Protein AF-A0A4D6HV66-F1 (afdb_monomer_lite)

pLDDT: mean 72.09, std 19.16, range [36.69, 95.69]

Organism: NCBI:txid61858

Foldseek 3Di:
DPPPPCDVLVLCLQQVLLLVLCVLVCCLPPVPCVVVCCVPPNPVVVVVVSRVRSNVSSVVLLVVLPPVVVVVVVCVVVVVVPPPVVVVVVVVVVVVVVVLVVPPPDDVVSVVVVVVVVCVVVVPPDPPPPPDPDDPPDPPPDDPPCPVVVVVVVVVVVVVVVVVPPDPQLLVVLVSLLSSLSSNLVSLVVSLVSNVVSQVVCVVVVHDHDDPVVSVVSSVVSNVSSVVSVVSSVVSNVVSVVSVVVVVVVPPDD

Structure (mmCIF, N/CA/C/O backbone):
data_AF-A0A4D6HV66-F1
#
_entry.id   AF-A0A4D6HV66-F1
#
loop_
_atom_site.group_PDB
_atom_site.id
_atom_site.type_symbol
_atom_site.label_atom_id
_atom_site.label_alt_id
_atom_site.label_comp_id
_atom_site.label_asym_id
_atom_site.label_entity_id
_atom_site.label_seq_id
_atom_site.pdbx_PDB_ins_code
_atom_site.Cartn_x
_atom_site.Cartn_y
_atom_site.Cartn_z
_atom_site.occupancy
_atom_site.B_iso_or_equiv
_atom_site.auth_seq_id
_atom_site.auth_comp_id
_atom_site.auth_asym_id
_atom_site.auth_atom_id
_atom_site.pdbx_PDB_model_num
ATOM 1 N N . MET A 1 1 ? -10.492 -15.294 -26.652 1.00 36.81 1 MET A N 1
ATOM 2 C CA . MET A 1 1 ? -10.533 -14.837 -25.246 1.00 36.81 1 MET A CA 1
ATOM 3 C C . MET A 1 1 ? -9.459 -15.573 -24.466 1.00 36.81 1 MET A C 1
ATOM 5 O O . MET A 1 1 ? -9.659 -16.713 -24.067 1.00 36.81 1 MET A O 1
ATOM 9 N N . THR A 1 2 ? -8.285 -14.970 -24.317 1.00 36.69 2 THR A N 1
ATOM 10 C CA . THR A 1 2 ? -7.254 -15.468 -23.406 1.00 36.69 2 THR A CA 1
ATOM 11 C C . THR A 1 2 ? -7.749 -15.213 -21.988 1.00 36.69 2 THR A C 1
ATOM 13 O O . THR A 1 2 ? -7.748 -14.086 -21.507 1.00 36.69 2 THR A O 1
ATOM 16 N N . THR A 1 3 ? -8.253 -16.250 -21.320 1.00 41.09 3 THR A N 1
ATOM 17 C CA . THR A 1 3 ? -8.537 -16.186 -19.884 1.00 41.09 3 THR A CA 1
ATOM 18 C C . THR A 1 3 ? -7.238 -15.802 -19.185 1.00 41.09 3 THR A C 1
ATOM 20 O O . THR A 1 3 ? -6.302 -16.607 -19.150 1.00 41.09 3 THR A O 1
ATOM 23 N N . SER A 1 4 ? -7.159 -14.559 -18.701 1.00 47.16 4 SER A N 1
ATOM 24 C CA . SER A 1 4 ? -6.059 -14.081 -17.871 1.00 47.16 4 SER A CA 1
ATOM 25 C C . SER A 1 4 ? -5.929 -15.049 -16.701 1.00 47.16 4 SER A C 1
ATOM 27 O O . SER A 1 4 ? -6.816 -15.139 -15.851 1.00 47.16 4 SER A O 1
ATOM 29 N N . LYS A 1 5 ? -4.886 -15.886 -16.726 1.00 59.88 5 LYS A N 1
ATOM 30 C CA . LYS A 1 5 ? -4.619 -16.813 -15.631 1.00 59.88 5 LYS A CA 1
ATOM 31 C C . LYS A 1 5 ? -4.210 -15.940 -14.457 1.00 59.88 5 LYS A C 1
ATOM 33 O O . LYS A 1 5 ? -3.098 -15.425 -14.478 1.00 59.88 5 LYS A O 1
ATOM 38 N N . LEU A 1 6 ? -5.106 -15.780 -13.481 1.00 60.03 6 LEU A N 1
ATOM 39 C CA . LEU A 1 6 ? -4.786 -15.220 -12.170 1.00 60.03 6 LEU A CA 1
ATOM 40 C C . LEU A 1 6 ? -3.517 -15.909 -11.684 1.00 60.03 6 LEU A C 1
ATOM 42 O O . LEU A 1 6 ? -3.523 -17.110 -11.394 1.00 60.03 6 LEU A O 1
ATOM 46 N N . THR A 1 7 ? -2.405 -15.181 -11.695 1.00 77.31 7 THR A N 1
ATOM 47 C CA . THR A 1 7 ? -1.162 -15.751 -11.212 1.00 77.31 7 THR A CA 1
ATOM 48 C C . THR A 1 7 ? -1.223 -15.747 -9.690 1.00 77.31 7 THR A C 1
ATOM 50 O O . THR A 1 7 ? -1.780 -14.836 -9.075 1.00 77.31 7 THR A O 1
ATOM 53 N N . LEU A 1 8 ? -0.649 -16.770 -9.052 1.00 79.50 8 LEU A N 1
ATOM 54 C CA . LEU A 1 8 ? -0.512 -16.808 -7.591 1.00 79.50 8 LEU A CA 1
ATOM 55 C C . LEU A 1 8 ? 0.156 -15.523 -7.056 1.00 79.50 8 LEU A C 1
ATOM 57 O O . LEU A 1 8 ? -0.094 -15.104 -5.932 1.00 79.50 8 LEU A O 1
ATOM 61 N N . TYR A 1 9 ? 0.973 -14.878 -7.887 1.00 79.12 9 TYR A N 1
ATOM 62 C CA . TYR A 1 9 ? 1.635 -13.617 -7.593 1.00 79.12 9 TYR A CA 1
ATOM 63 C C . TYR A 1 9 ? 0.669 -12.437 -7.512 1.00 79.12 9 TYR A C 1
ATOM 65 O O . TYR A 1 9 ? 0.722 -11.709 -6.524 1.00 79.12 9 TYR A O 1
ATOM 73 N N . ASP A 1 10 ? -0.245 -12.287 -8.476 1.00 77.62 10 ASP A N 1
ATOM 74 C CA . ASP A 1 10 ? -1.279 -11.241 -8.424 1.00 77.62 10 ASP A CA 1
ATOM 75 C C . ASP A 1 10 ? -2.130 -11.391 -7.161 1.00 77.62 10 ASP A C 1
ATOM 77 O O . ASP A 1 10 ? -2.454 -10.412 -6.492 1.00 77.62 10 ASP A O 1
ATOM 81 N N . LEU A 1 11 ? -2.429 -12.641 -6.784 1.00 83.38 11 LEU A N 1
ATOM 82 C CA . LEU A 1 11 ? -3.134 -12.928 -5.540 1.00 83.38 11 LEU A CA 1
ATOM 83 C C . LEU A 1 11 ? -2.340 -12.430 -4.328 1.00 83.38 11 LEU A C 1
ATOM 85 O O . LEU A 1 11 ? -2.910 -11.758 -3.482 1.00 83.38 11 LEU A O 1
ATOM 89 N N . ILE A 1 12 ? -1.043 -12.728 -4.232 1.00 84.56 12 ILE A N 1
ATOM 90 C CA . ILE A 1 12 ? -0.208 -12.340 -3.084 1.00 84.56 12 ILE A CA 1
ATOM 91 C C . ILE A 1 12 ? -0.066 -10.813 -2.972 1.00 84.56 12 ILE A C 1
ATOM 93 O O . ILE A 1 12 ? -0.175 -10.270 -1.870 1.00 84.56 12 ILE A O 1
ATOM 97 N N . VAL A 1 13 ? 0.164 -10.126 -4.095 1.00 86.81 13 VAL A N 1
ATOM 98 C CA . VAL A 1 13 ? 0.389 -8.668 -4.147 1.00 86.81 13 VAL A CA 1
ATOM 99 C C . VAL A 1 13 ? -0.858 -7.877 -3.773 1.00 86.81 13 VAL A C 1
ATOM 101 O O . VAL A 1 13 ? -0.732 -6.784 -3.224 1.00 86.81 13 VAL A O 1
ATOM 104 N N . ASP A 1 14 ? -2.044 -8.424 -4.020 1.00 87.38 14 ASP A N 1
ATOM 105 C CA . ASP A 1 14 ? -3.299 -7.774 -3.651 1.00 87.38 14 ASP A CA 1
ATOM 106 C C . ASP A 1 14 ? -3.777 -8.233 -2.264 1.00 87.38 14 ASP A C 1
ATOM 108 O O . ASP A 1 14 ? -4.138 -7.413 -1.419 1.00 87.38 14 ASP A O 1
ATOM 112 N N . LEU A 1 15 ? -3.732 -9.540 -1.988 1.00 90.62 15 LEU A N 1
ATOM 113 C CA . LEU A 1 15 ? -4.259 -10.128 -0.757 1.00 90.62 15 LEU A CA 1
ATOM 114 C C . LEU A 1 15 ? -3.472 -9.687 0.474 1.00 90.62 15 LEU A C 1
ATOM 116 O O . LEU A 1 15 ? -4.094 -9.297 1.457 1.00 90.62 15 LEU A O 1
ATOM 120 N N . ILE A 1 16 ? -2.133 -9.742 0.455 1.00 91.31 16 ILE A N 1
ATOM 121 C CA . ILE A 1 16 ? -1.342 -9.419 1.654 1.00 91.31 16 ILE A CA 1
ATOM 122 C C . ILE A 1 16 ? -1.548 -7.955 2.065 1.00 91.31 16 ILE A C 1
ATOM 124 O O . ILE A 1 16 ? -1.913 -7.730 3.222 1.00 91.31 16 ILE A O 1
ATOM 128 N N . PRO A 1 17 ? -1.383 -6.955 1.173 1.00 90.88 17 PRO A N 1
ATOM 129 C CA . PRO A 1 17 ? -1.634 -5.568 1.545 1.00 90.88 17 PRO A CA 1
ATOM 130 C C . PRO A 1 17 ? -3.091 -5.338 1.947 1.00 90.88 17 PRO A C 1
ATOM 132 O O . PRO A 1 17 ? -3.351 -4.665 2.937 1.00 90.88 17 PRO A O 1
ATOM 135 N N . GLY A 1 18 ? -4.053 -5.941 1.251 1.00 89.81 18 GLY A N 1
ATOM 136 C CA . GLY A 1 18 ? -5.462 -5.785 1.593 1.00 89.81 18 GLY A CA 1
ATOM 137 C C . GLY A 1 18 ? -5.846 -6.374 2.958 1.00 89.81 18 GLY A C 1
ATOM 138 O O . GLY A 1 18 ? -6.551 -5.729 3.733 1.00 89.81 18 GLY A O 1
ATOM 139 N N . VAL A 1 19 ? -5.323 -7.552 3.309 1.00 91.94 19 VAL A N 1
ATOM 140 C CA . VAL A 1 19 ? -5.466 -8.145 4.652 1.00 91.94 19 VAL A CA 1
ATOM 141 C C . VAL A 1 19 ? -4.799 -7.260 5.704 1.00 91.94 19 VAL A C 1
ATOM 143 O O . VAL A 1 19 ? -5.399 -6.994 6.745 1.00 91.94 19 VAL A O 1
ATOM 146 N N . ALA A 1 20 ? -3.591 -6.756 5.430 1.00 91.38 20 ALA A N 1
ATOM 147 C CA . ALA A 1 20 ? -2.900 -5.833 6.326 1.00 91.38 20 ALA A CA 1
ATOM 148 C C . ALA A 1 20 ? -3.706 -4.541 6.545 1.00 91.38 20 ALA A C 1
ATOM 150 O O . ALA A 1 20 ? -3.818 -4.080 7.680 1.00 91.38 20 ALA A O 1
ATOM 151 N N . ALA A 1 21 ? -4.318 -3.995 5.490 1.00 91.19 21 ALA A N 1
ATOM 152 C CA . ALA A 1 21 ? -5.177 -2.819 5.561 1.00 91.19 21 ALA A CA 1
ATOM 153 C C . ALA A 1 21 ? -6.409 -3.068 6.431 1.00 91.19 21 ALA A C 1
ATOM 155 O O . ALA A 1 21 ? -6.705 -2.266 7.311 1.00 91.19 21 ALA A O 1
ATOM 156 N N . LEU A 1 22 ? -7.099 -4.195 6.240 1.00 92.31 22 LEU A N 1
ATOM 157 C CA . LEU A 1 22 ? -8.260 -4.531 7.058 1.00 92.31 22 LEU A CA 1
ATOM 158 C C . LEU A 1 22 ? -7.904 -4.743 8.522 1.00 92.31 22 LEU A C 1
ATOM 160 O O . LEU A 1 22 ? -8.618 -4.234 9.382 1.00 92.31 22 LEU A O 1
ATOM 164 N N . LEU A 1 23 ? -6.816 -5.456 8.820 1.00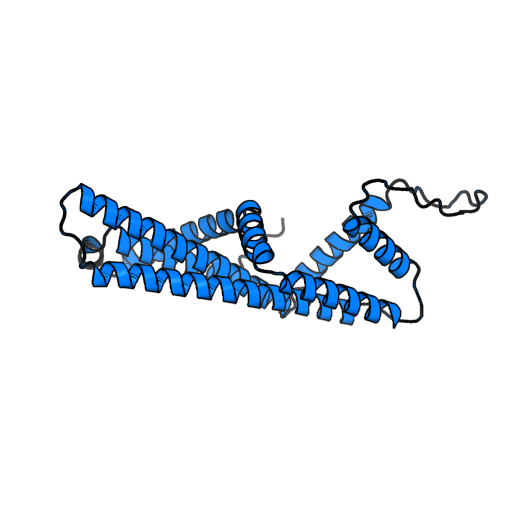 92.19 23 LEU A N 1
ATOM 165 C CA . LEU A 1 23 ? -6.357 -5.627 10.198 1.00 92.19 23 LEU A CA 1
ATOM 166 C C . LEU A 1 23 ? -6.045 -4.275 10.836 1.00 92.19 23 LEU A C 1
ATOM 168 O O . LEU A 1 23 ? -6.527 -3.988 11.929 1.00 92.19 23 LEU A O 1
ATOM 172 N N . LEU A 1 24 ? -5.297 -3.428 10.125 1.00 91.31 24 LEU A N 1
ATOM 173 C CA . LEU A 1 24 ? -4.934 -2.098 10.593 1.00 91.31 24 LEU A CA 1
ATOM 174 C C . LEU A 1 24 ? -6.177 -1.234 10.834 1.00 91.31 24 LEU A C 1
ATOM 176 O O . LEU A 1 24 ? -6.331 -0.668 11.909 1.00 91.31 24 LEU A O 1
ATOM 180 N N . PHE A 1 25 ? -7.096 -1.154 9.873 1.00 92.44 25 PHE A N 1
ATOM 181 C CA . PHE A 1 25 ? -8.285 -0.310 9.988 1.00 92.44 25 PHE A CA 1
ATOM 182 C C . PHE A 1 25 ? -9.275 -0.837 11.020 1.00 92.44 25 PHE A C 1
ATOM 184 O O . PHE A 1 25 ? -9.845 -0.041 11.761 1.00 92.44 25 PHE A O 1
ATOM 191 N N . THR A 1 26 ? -9.441 -2.156 11.129 1.00 91.00 26 THR A N 1
ATOM 192 C CA . THR A 1 26 ? -10.277 -2.757 12.177 1.00 91.00 26 THR A CA 1
ATOM 193 C C . THR A 1 26 ? -9.695 -2.455 13.553 1.00 91.00 26 THR A C 1
ATOM 195 O O . THR A 1 26 ? -10.430 -2.040 14.441 1.00 91.00 26 THR A O 1
ATOM 198 N N . TRP A 1 27 ? -8.375 -2.576 13.720 1.00 91.94 27 TRP A N 1
ATOM 199 C CA . TRP A 1 27 ? -7.702 -2.232 14.971 1.00 91.94 27 TRP A CA 1
ATOM 200 C C . TRP A 1 27 ? -7.842 -0.741 15.324 1.00 91.94 27 TRP A C 1
ATOM 202 O O . TRP A 1 27 ? -8.106 -0.407 16.475 1.00 91.94 27 TRP A O 1
ATOM 212 N N . ILE A 1 28 ? -7.739 0.160 14.340 1.00 90.06 28 ILE A N 1
ATOM 213 C CA . ILE A 1 28 ? -7.884 1.612 14.548 1.00 90.06 28 ILE A CA 1
ATOM 214 C C . ILE A 1 28 ? -9.332 2.003 14.886 1.00 90.06 28 ILE A C 1
ATOM 216 O O . ILE A 1 28 ? -9.567 2.822 15.777 1.00 90.06 28 ILE A O 1
ATOM 220 N N . LEU A 1 29 ? -10.306 1.469 14.146 1.00 90.38 29 LEU A N 1
ATOM 221 C CA . LEU A 1 29 ? -11.707 1.887 14.234 1.00 90.38 29 LEU A CA 1
ATOM 222 C C . LEU A 1 29 ? -12.468 1.168 15.350 1.00 90.38 29 LEU A C 1
ATOM 224 O O . LEU A 1 29 ? -13.360 1.756 15.958 1.00 90.38 29 LEU A O 1
ATOM 228 N N . LEU A 1 30 ? -12.127 -0.093 15.612 1.00 90.44 30 LEU A N 1
ATOM 229 C CA . LEU A 1 30 ? -12.877 -1.004 16.475 1.00 90.44 30 LEU A CA 1
ATOM 230 C C . LEU A 1 30 ? -11.956 -1.783 17.442 1.00 90.44 30 LEU A C 1
ATOM 232 O O . LEU A 1 30 ? -12.071 -3.010 17.523 1.00 90.44 30 LEU A O 1
ATOM 236 N N . PRO A 1 31 ? -11.063 -1.115 18.203 1.00 86.56 31 PRO A N 1
ATOM 237 C CA . PRO A 1 31 ? -10.089 -1.805 19.053 1.00 86.56 31 PRO A CA 1
ATOM 238 C C . PRO A 1 31 ? -10.753 -2.716 20.095 1.00 86.56 31 PRO A C 1
ATOM 240 O O . PRO A 1 31 ? -10.296 -3.834 20.317 1.00 86.56 31 PRO A O 1
ATOM 243 N N . ASP A 1 32 ? -11.877 -2.278 20.666 1.00 88.69 32 ASP A N 1
ATOM 244 C CA . ASP A 1 32 ? -12.550 -2.980 21.765 1.00 88.69 32 ASP A CA 1
ATOM 245 C C . ASP A 1 32 ? -13.471 -4.117 21.283 1.00 88.69 32 ASP A C 1
ATOM 247 O O . ASP A 1 32 ? -13.883 -4.963 22.069 1.00 88.69 32 ASP A O 1
ATOM 251 N N . ARG A 1 33 ? -13.793 -4.165 19.980 1.00 88.25 33 ARG A N 1
ATOM 252 C CA . ARG A 1 33 ? -14.728 -5.152 19.402 1.00 88.25 33 ARG A CA 1
ATOM 253 C C . ARG A 1 33 ? -14.037 -6.381 18.825 1.00 88.25 33 ARG A C 1
ATOM 255 O O . ARG A 1 33 ? -14.700 -7.379 18.563 1.00 88.25 33 ARG A O 1
ATOM 262 N N . LEU A 1 34 ? -12.726 -6.322 18.602 1.00 85.56 34 LEU A N 1
ATOM 263 C CA . LEU A 1 34 ? -11.963 -7.440 18.041 1.00 85.56 34 LEU A CA 1
ATOM 264 C C . LEU A 1 34 ? -12.046 -8.715 18.904 1.00 85.56 34 LEU A C 1
ATOM 266 O O . LEU A 1 34 ? -12.352 -9.765 18.336 1.00 85.56 34 LEU A O 1
ATOM 270 N N . PRO A 1 35 ? -11.848 -8.655 20.237 1.00 89.19 35 PRO A N 1
ATOM 271 C CA . PRO A 1 35 ? -11.993 -9.829 21.099 1.00 89.19 35 PRO A CA 1
ATOM 272 C C . PRO A 1 35 ? -13.416 -10.393 21.067 1.00 89.19 35 PRO A C 1
ATOM 274 O O . PRO A 1 35 ? -13.599 -11.581 20.827 1.00 89.19 35 PRO A O 1
ATOM 277 N N . GLU A 1 36 ? -14.428 -9.523 21.172 1.00 91.12 36 GLU A N 1
ATOM 278 C CA . GLU A 1 36 ? -15.839 -9.926 21.126 1.00 91.12 36 GLU A CA 1
ATOM 279 C C . GLU A 1 36 ? -16.195 -10.652 19.818 1.00 91.12 36 GLU A C 1
ATOM 281 O O . GLU A 1 36 ? -16.966 -11.610 19.824 1.00 91.12 36 GLU A O 1
ATOM 286 N N . LEU A 1 37 ? -15.650 -10.216 18.677 1.00 87.31 37 LEU A N 1
ATOM 287 C CA . LEU A 1 37 ? -15.878 -10.876 17.389 1.00 87.31 37 LEU A CA 1
ATOM 288 C C . LEU A 1 37 ? -15.269 -12.282 17.350 1.00 87.31 37 LEU A C 1
ATOM 290 O O . LEU A 1 37 ? -15.892 -13.203 16.822 1.00 87.31 37 LEU A O 1
ATOM 294 N N . VAL A 1 38 ? -14.068 -12.456 17.902 1.00 89.44 38 VAL A N 1
ATOM 295 C CA . VAL A 1 38 ? -13.394 -13.761 17.945 1.00 89.44 38 VAL A CA 1
ATOM 296 C C . VAL A 1 38 ? -14.108 -14.711 18.902 1.00 89.44 38 VAL A C 1
ATOM 298 O O . VAL A 1 38 ? -14.313 -15.874 18.554 1.00 89.44 38 VAL A O 1
ATOM 301 N N . ASP A 1 39 ? -14.543 -14.216 20.057 1.00 93.12 39 ASP A N 1
ATOM 302 C CA . ASP A 1 39 ? -15.231 -15.022 21.065 1.00 93.12 39 ASP A CA 1
ATOM 303 C C . ASP A 1 39 ? -16.616 -15.482 20.582 1.00 93.12 39 ASP A C 1
ATOM 305 O O . ASP A 1 39 ? -16.991 -16.636 20.781 1.00 93.12 39 ASP A O 1
ATOM 309 N N . ASN A 1 40 ? -17.364 -14.612 19.891 1.00 92.88 40 ASN A N 1
ATOM 310 C CA . ASN A 1 40 ? -18.728 -14.919 19.444 1.00 92.88 40 ASN A CA 1
ATOM 311 C C . ASN A 1 40 ? -18.790 -15.793 18.184 1.00 92.88 40 ASN A C 1
ATOM 313 O O . ASN A 1 40 ? -19.701 -16.609 18.047 1.00 92.88 40 ASN A O 1
ATOM 317 N N . TYR A 1 41 ? -17.861 -15.613 17.243 1.00 91.25 41 TYR A N 1
ATOM 318 C CA . TYR A 1 41 ? -17.924 -16.263 15.926 1.00 91.25 41 TYR A CA 1
ATOM 319 C C . TYR A 1 41 ? -16.813 -17.297 15.694 1.00 91.25 41 TYR A C 1
ATOM 321 O O . TYR A 1 41 ? -16.766 -17.937 14.638 1.00 91.25 41 TYR A O 1
ATOM 329 N N . GLY A 1 42 ? -15.922 -17.476 16.671 1.00 90.50 42 GLY A N 1
ATOM 330 C CA . GLY A 1 42 ? -14.711 -18.276 16.539 1.00 90.50 42 GLY A CA 1
ATOM 331 C C . GLY A 1 42 ? -13.692 -17.632 15.597 1.00 90.50 42 GLY A C 1
ATOM 332 O O . GLY A 1 42 ? -13.965 -16.653 14.914 1.00 90.50 42 GLY A O 1
ATOM 333 N N . VAL A 1 43 ? -12.491 -18.204 15.517 1.00 89.25 43 VAL A N 1
ATOM 334 C CA . VAL A 1 43 ? -11.395 -17.647 14.696 1.00 89.25 43 VAL A CA 1
ATOM 335 C C . VAL A 1 43 ? -11.648 -17.811 13.187 1.00 89.25 43 VAL A C 1
ATOM 337 O O . VAL A 1 43 ? -11.177 -17.010 12.380 1.00 89.25 43 VAL A O 1
ATOM 340 N N . ALA A 1 44 ? -12.410 -18.833 12.783 1.00 89.06 44 ALA A N 1
ATOM 341 C CA . ALA A 1 44 ? -12.581 -19.199 11.376 1.00 89.06 44 ALA A CA 1
ATOM 342 C C . ALA A 1 44 ? -13.396 -18.174 10.568 1.00 89.06 44 ALA A C 1
ATOM 344 O O . ALA A 1 44 ? -12.998 -17.824 9.456 1.00 89.06 44 ALA A O 1
ATOM 345 N N . LEU A 1 45 ? -14.514 -17.671 11.107 1.00 85.19 45 LEU A N 1
ATOM 346 C CA . LEU A 1 45 ? -15.372 -16.729 10.381 1.00 85.19 45 LEU A CA 1
ATOM 347 C C . LEU A 1 45 ? -14.680 -15.370 10.150 1.00 85.19 45 LEU A C 1
ATOM 349 O O . LEU A 1 45 ? -14.619 -14.949 8.991 1.00 85.19 45 LEU A O 1
ATOM 353 N N . PRO A 1 46 ? -14.085 -14.706 11.167 1.00 84.12 46 PRO A N 1
ATOM 354 C CA . PRO A 1 46 ? -13.293 -13.497 10.969 1.00 84.12 46 PRO A CA 1
ATOM 355 C C . PRO A 1 46 ? -12.137 -13.713 9.994 1.00 84.12 46 PRO A C 1
ATOM 357 O O . PRO A 1 46 ? -11.880 -12.833 9.184 1.00 84.12 46 PRO A O 1
ATOM 360 N N . ALA A 1 47 ? -11.480 -14.880 10.003 1.00 84.00 47 ALA A N 1
ATOM 361 C CA . ALA A 1 47 ? -10.414 -15.183 9.049 1.00 84.00 47 ALA A CA 1
ATOM 362 C C . ALA A 1 47 ? -10.923 -15.246 7.596 1.00 84.00 47 ALA A C 1
ATOM 364 O O . ALA A 1 47 ? -10.310 -14.654 6.710 1.00 84.00 47 ALA A O 1
ATOM 365 N N . ILE A 1 48 ? -12.060 -15.902 7.335 1.00 89.56 48 ILE A N 1
ATOM 366 C CA . ILE A 1 48 ? -12.662 -15.964 5.989 1.00 89.56 48 ILE A CA 1
ATOM 367 C C . ILE A 1 48 ? -13.092 -14.571 5.520 1.00 89.56 48 ILE A C 1
ATOM 369 O O . ILE A 1 48 ? -12.815 -14.188 4.380 1.00 89.56 48 ILE A O 1
ATOM 373 N N . VAL A 1 49 ? -13.740 -13.801 6.399 1.00 88.12 49 VAL A N 1
ATOM 374 C CA . VAL A 1 49 ? -14.139 -12.412 6.128 1.00 88.12 49 VAL A CA 1
ATOM 375 C C . VAL A 1 49 ? -12.902 -11.573 5.816 1.00 88.12 49 VAL A C 1
ATOM 377 O O . VAL A 1 49 ? -12.864 -10.894 4.792 1.00 88.12 49 VAL A O 1
ATOM 380 N N . LEU A 1 50 ? -11.855 -11.680 6.632 1.00 90.06 50 LEU A N 1
ATOM 381 C CA . LEU A 1 50 ? -10.607 -10.948 6.455 1.00 90.06 50 LEU A CA 1
ATOM 382 C C . LEU A 1 50 ? -9.920 -11.286 5.129 1.00 90.06 50 LEU A C 1
ATOM 384 O O . LEU A 1 50 ? -9.453 -10.380 4.449 1.00 90.06 50 LEU A O 1
ATOM 388 N N . LEU A 1 51 ? -9.879 -12.557 4.728 1.00 89.00 51 LEU A N 1
ATOM 389 C CA . LEU A 1 51 ? -9.298 -12.959 3.444 1.00 89.00 51 LEU A CA 1
ATOM 390 C C . LEU A 1 51 ? -10.133 -12.452 2.261 1.00 89.00 51 LEU A C 1
ATOM 392 O O . LEU A 1 51 ? -9.582 -11.908 1.305 1.00 89.00 51 LEU A O 1
ATOM 396 N N . THR A 1 52 ? -11.459 -12.585 2.340 1.00 88.06 52 THR A N 1
ATOM 397 C CA . THR A 1 52 ? -12.376 -12.205 1.254 1.00 88.06 52 THR A CA 1
ATOM 398 C C . THR A 1 52 ? -12.383 -10.696 1.045 1.00 88.06 52 THR A C 1
ATOM 400 O O . THR A 1 52 ? -12.098 -10.208 -0.049 1.00 88.06 52 THR A O 1
ATOM 403 N N . PHE A 1 53 ? -12.662 -9.937 2.104 1.00 91.81 53 PHE A N 1
ATOM 404 C CA . PHE A 1 53 ? -12.655 -8.481 2.033 1.00 91.81 53 PHE A CA 1
ATOM 405 C C . PHE A 1 53 ? -11.237 -7.936 1.886 1.00 91.81 53 PHE A C 1
ATOM 407 O O . PHE A 1 53 ? -11.066 -6.880 1.288 1.00 91.81 53 PHE A O 1
ATOM 414 N N . GLY A 1 54 ? -10.225 -8.648 2.389 1.00 90.06 54 GLY A N 1
ATOM 415 C CA . GLY A 1 54 ? -8.825 -8.270 2.241 1.00 90.06 54 GLY A CA 1
ATOM 416 C C . GLY A 1 54 ? -8.441 -8.269 0.775 1.00 90.06 54 GLY A C 1
ATOM 417 O O . GLY A 1 54 ? -7.947 -7.267 0.279 1.00 90.06 54 GLY A O 1
ATOM 418 N N . TYR A 1 55 ? -8.776 -9.325 0.035 1.00 88.00 55 TYR A N 1
ATOM 419 C CA . TYR A 1 55 ? -8.570 -9.352 -1.411 1.00 88.00 55 TYR A CA 1
ATOM 420 C C . TYR A 1 55 ? -9.280 -8.194 -2.137 1.00 88.00 55 TYR A C 1
ATOM 422 O O . TYR A 1 55 ? -8.664 -7.510 -2.956 1.00 88.00 55 TYR A O 1
ATOM 430 N N . ILE A 1 56 ? -10.552 -7.931 -1.807 1.00 89.56 56 ILE A N 1
ATOM 431 C CA . ILE A 1 56 ? -11.332 -6.832 -2.406 1.00 89.56 56 ILE A CA 1
ATOM 432 C C . ILE A 1 56 ? -10.678 -5.475 -2.112 1.00 89.56 56 ILE A C 1
ATOM 434 O O . ILE A 1 56 ? -10.474 -4.673 -3.023 1.00 89.56 56 ILE A O 1
ATOM 438 N N . ALA A 1 57 ? -10.310 -5.222 -0.854 1.00 87.69 57 ALA A N 1
ATOM 439 C CA . ALA A 1 57 ? -9.637 -3.997 -0.440 1.00 87.69 57 ALA A CA 1
ATOM 440 C C . ALA A 1 57 ? -8.288 -3.841 -1.151 1.00 87.69 57 ALA A C 1
ATOM 442 O O . ALA A 1 57 ? -7.988 -2.769 -1.669 1.00 87.69 57 ALA A O 1
ATOM 443 N N . GLY A 1 58 ? -7.513 -4.923 -1.242 1.00 85.25 58 GLY A N 1
ATOM 444 C CA . GLY A 1 58 ? -6.251 -4.978 -1.971 1.00 85.25 58 GLY A CA 1
ATOM 445 C C . GLY A 1 58 ? -6.400 -4.562 -3.430 1.00 85.25 58 GLY A C 1
ATOM 446 O O . GLY A 1 58 ? -5.653 -3.711 -3.903 1.00 85.25 58 GLY A O 1
ATOM 447 N N . ARG A 1 59 ? -7.424 -5.075 -4.118 1.00 85.94 59 ARG A N 1
ATOM 448 C CA . ARG A 1 59 ? -7.760 -4.695 -5.499 1.00 85.94 59 ARG A CA 1
ATOM 449 C C . ARG A 1 59 ? -8.122 -3.219 -5.642 1.00 85.94 59 ARG A C 1
ATOM 451 O O . ARG A 1 59 ? -7.662 -2.573 -6.582 1.00 85.94 59 ARG A O 1
ATOM 458 N N . ILE A 1 60 ? -8.911 -2.677 -4.715 1.00 86.81 60 ILE A N 1
ATOM 459 C CA . ILE A 1 60 ? -9.269 -1.251 -4.710 1.00 86.81 60 ILE A CA 1
ATOM 460 C C . ILE A 1 60 ? -8.018 -0.393 -4.504 1.00 86.81 60 ILE A C 1
ATOM 462 O O . ILE A 1 60 ? -7.786 0.551 -5.256 1.00 86.81 60 ILE A O 1
ATOM 466 N N . ILE A 1 61 ? -7.181 -0.745 -3.526 1.00 86.69 61 ILE A N 1
ATOM 467 C CA . ILE A 1 61 ? -5.926 -0.043 -3.232 1.00 86.69 61 ILE A CA 1
ATOM 468 C C . ILE A 1 61 ? -4.989 -0.102 -4.433 1.00 86.69 61 ILE A C 1
ATOM 470 O O . ILE A 1 61 ? -4.428 0.925 -4.806 1.00 86.69 61 ILE A O 1
ATOM 474 N N . HIS A 1 62 ? -4.864 -1.266 -5.071 1.00 82.44 62 HIS A N 1
ATOM 475 C CA . HIS A 1 62 ? -4.079 -1.423 -6.286 1.00 82.44 62 HIS A CA 1
ATOM 476 C C . HIS A 1 62 ? -4.552 -0.439 -7.364 1.00 82.44 62 HIS A C 1
ATOM 478 O O . HIS A 1 62 ? -3.731 0.316 -7.884 1.00 82.44 62 HIS A O 1
ATOM 484 N N . GLY A 1 63 ? -5.863 -0.381 -7.630 1.00 81.94 63 GLY A N 1
ATOM 485 C CA . GLY A 1 63 ? -6.457 0.529 -8.614 1.00 81.94 63 GLY A CA 1
ATOM 486 C C . GLY A 1 63 ? -6.286 2.016 -8.281 1.00 81.94 63 GLY A C 1
ATOM 487 O O . GLY A 1 63 ? -6.064 2.830 -9.174 1.00 81.94 63 GLY A O 1
ATOM 488 N N . ILE A 1 64 ? -6.331 2.388 -6.997 1.00 81.81 64 ILE A N 1
ATOM 489 C CA . ILE A 1 64 ? -6.058 3.767 -6.560 1.00 81.81 64 ILE A CA 1
ATOM 490 C C . ILE A 1 64 ? -4.566 4.088 -6.706 1.00 81.81 64 ILE A C 1
ATOM 492 O O . ILE A 1 64 ? -4.204 5.178 -7.143 1.00 81.81 64 ILE A O 1
ATOM 496 N N . SER A 1 65 ? -3.690 3.141 -6.369 1.00 73.44 65 SER A N 1
ATOM 497 C CA . SER A 1 65 ? -2.236 3.317 -6.444 1.00 73.44 65 SER A CA 1
ATOM 498 C C . SER A 1 65 ? -1.717 3.445 -7.877 1.00 73.44 65 SER A C 1
ATOM 500 O O . SER A 1 65 ? -0.653 4.022 -8.081 1.00 73.44 65 SER A O 1
ATOM 502 N N . SER A 1 66 ? -2.449 2.901 -8.855 1.00 71.56 66 SER A N 1
ATOM 503 C CA . SER A 1 66 ? -2.137 3.011 -10.281 1.00 71.56 66 SER A CA 1
ATOM 504 C C . SER A 1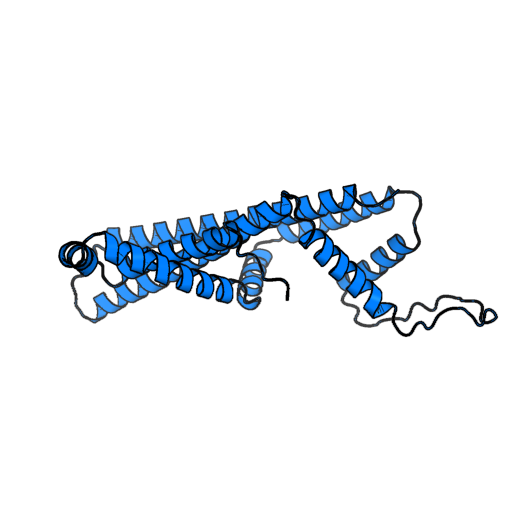 66 ? -2.644 4.303 -10.917 1.00 71.56 66 SER A C 1
ATOM 506 O O . SER A 1 66 ? -2.424 4.506 -12.102 1.00 71.56 66 SER A O 1
ATOM 508 N N . LEU A 1 67 ? -3.338 5.178 -10.180 1.00 76.25 67 LEU A N 1
ATOM 509 C CA . LEU A 1 67 ? -3.690 6.494 -10.706 1.00 76.25 67 LEU A CA 1
ATOM 510 C C . LEU A 1 67 ? -2.408 7.322 -10.853 1.00 76.25 67 LEU A C 1
ATOM 512 O O . LEU A 1 67 ? -1.853 7.792 -9.856 1.00 76.25 67 LEU A O 1
ATOM 516 N N . ASP A 1 68 ? -1.995 7.564 -12.099 1.00 62.22 68 ASP A N 1
ATOM 517 C CA . ASP A 1 68 ? -0.771 8.291 -12.480 1.00 62.22 68 ASP A CA 1
ATOM 518 C C . ASP A 1 68 ? -0.585 9.624 -11.743 1.00 62.22 68 ASP A C 1
ATOM 520 O O . ASP A 1 68 ? 0.530 10.088 -11.527 1.00 62.22 68 ASP A O 1
ATOM 524 N N . ARG A 1 69 ? -1.676 10.252 -11.289 1.00 64.19 69 ARG A N 1
ATOM 525 C CA . ARG A 1 69 ? -1.644 11.506 -10.521 1.00 64.19 69 ARG A CA 1
ATOM 526 C C . ARG A 1 69 ? -0.915 11.381 -9.181 1.00 64.19 69 ARG A C 1
ATOM 528 O O . ARG A 1 69 ? -0.209 12.312 -8.797 1.00 64.19 69 ARG A O 1
ATOM 535 N N . LEU A 1 70 ? -1.082 10.264 -8.472 1.00 62.41 70 LEU A N 1
ATOM 536 C CA . LEU A 1 70 ? -0.413 10.025 -7.188 1.00 62.41 70 LEU A CA 1
ATOM 537 C C . LEU A 1 70 ? 1.080 9.786 -7.406 1.00 62.41 70 LEU A C 1
ATOM 539 O O . LEU A 1 70 ? 1.911 10.366 -6.709 1.00 62.41 70 LEU A O 1
ATOM 543 N N . GLU A 1 71 ? 1.416 8.994 -8.423 1.00 62.97 71 GLU A N 1
ATOM 544 C CA . GLU A 1 71 ? 2.799 8.727 -8.800 1.00 62.97 71 GLU A CA 1
ATOM 545 C C . GLU A 1 71 ? 3.508 10.010 -9.254 1.00 62.97 71 GLU A C 1
ATOM 547 O O . GLU A 1 71 ? 4.567 10.341 -8.724 1.00 62.97 71 GLU A O 1
ATOM 552 N N . ASN A 1 72 ? 2.874 10.807 -10.116 1.00 63.62 72 ASN A N 1
ATOM 553 C CA . ASN A 1 72 ? 3.412 12.080 -10.595 1.00 63.62 72 ASN A CA 1
ATOM 554 C C . ASN A 1 72 ? 3.583 13.115 -9.474 1.00 63.62 72 ASN A C 1
ATOM 556 O O . ASN A 1 72 ? 4.559 13.863 -9.477 1.00 63.62 72 ASN A O 1
ATOM 560 N N . GLY A 1 73 ? 2.677 13.163 -8.492 1.00 66.12 73 GLY A N 1
ATOM 561 C CA . GLY A 1 73 ? 2.808 14.053 -7.334 1.00 66.12 73 GLY A CA 1
ATOM 562 C C . GLY A 1 73 ? 4.004 13.695 -6.447 1.00 66.12 73 GLY A C 1
ATOM 563 O O . GLY A 1 73 ? 4.772 14.572 -6.048 1.00 66.12 73 GLY A O 1
ATOM 564 N N . ILE A 1 74 ? 4.206 12.401 -6.187 1.00 64.06 74 ILE A N 1
ATOM 565 C CA . ILE A 1 74 ? 5.320 11.911 -5.364 1.00 64.06 74 ILE A CA 1
ATOM 566 C C . ILE A 1 74 ? 6.642 12.051 -6.110 1.00 64.06 74 ILE A C 1
ATOM 568 O O . ILE A 1 74 ? 7.621 12.495 -5.515 1.00 64.06 74 ILE A O 1
ATOM 572 N N . VAL A 1 75 ? 6.675 11.720 -7.404 1.00 61.09 75 VAL A N 1
ATOM 573 C CA . VAL A 1 75 ? 7.855 11.906 -8.255 1.00 61.09 75 VAL A CA 1
ATOM 574 C C . VAL A 1 75 ? 8.236 13.380 -8.309 1.00 61.09 75 VAL A C 1
ATOM 576 O O . VAL 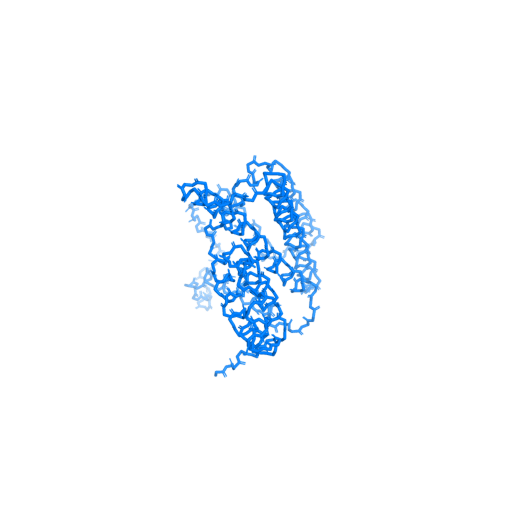A 1 75 ? 9.402 13.684 -8.106 1.00 61.09 75 VAL A O 1
ATOM 579 N N . LYS A 1 76 ? 7.287 14.315 -8.454 1.00 63.97 76 LYS A N 1
ATOM 580 C CA . LYS A 1 76 ? 7.580 15.759 -8.375 1.00 63.97 76 LYS A CA 1
ATOM 581 C C . LYS A 1 76 ? 8.140 16.172 -7.013 1.00 63.97 76 LYS A C 1
ATOM 583 O O . LYS A 1 76 ? 9.126 16.899 -6.964 1.00 63.97 76 LYS A O 1
ATOM 588 N N . PHE A 1 77 ? 7.571 15.678 -5.913 1.00 62.69 77 PHE A N 1
ATOM 589 C CA . PHE A 1 77 ? 8.071 15.962 -4.563 1.00 62.69 77 PHE A CA 1
ATOM 590 C C . PHE A 1 77 ? 9.479 15.388 -4.313 1.00 62.69 77 PHE A C 1
ATOM 592 O O . PHE A 1 77 ? 10.294 16.002 -3.626 1.00 62.69 77 PHE A O 1
ATOM 599 N N . TYR A 1 78 ? 9.792 14.224 -4.888 1.00 58.97 78 TYR A N 1
ATOM 600 C CA . TYR A 1 78 ? 11.109 13.593 -4.777 1.00 58.97 78 TYR A CA 1
ATOM 601 C C . TYR A 1 78 ? 12.144 14.178 -5.742 1.00 58.97 78 TYR A C 1
ATOM 603 O O . TYR A 1 78 ? 13.294 14.340 -5.346 1.00 58.97 78 TYR A O 1
ATOM 611 N N . ASN A 1 79 ? 11.747 14.527 -6.968 1.00 54.78 79 ASN A N 1
ATOM 612 C CA . ASN A 1 79 ? 12.581 15.222 -7.950 1.00 54.78 79 ASN A CA 1
ATOM 613 C C . ASN A 1 79 ? 12.913 16.638 -7.471 1.00 54.78 79 ASN A C 1
ATOM 615 O O . ASN A 1 79 ? 14.033 17.088 -7.660 1.00 54.78 79 ASN A O 1
ATOM 619 N N . TRP A 1 80 ? 12.015 17.287 -6.723 1.00 53.69 80 TRP A N 1
ATOM 620 C CA . TRP A 1 80 ? 12.329 18.515 -5.986 1.00 53.69 80 TRP A CA 1
ATOM 621 C C . TRP A 1 80 ? 13.439 18.323 -4.931 1.00 53.69 80 TRP A C 1
ATOM 623 O O . TRP A 1 80 ? 14.176 19.250 -4.619 1.00 53.69 80 TRP A O 1
ATOM 633 N N . ARG A 1 81 ? 13.617 17.102 -4.412 1.00 49.56 81 ARG A N 1
ATOM 634 C CA . ARG A 1 81 ? 14.755 16.701 -3.561 1.00 49.56 81 ARG A CA 1
ATOM 635 C C . ARG A 1 81 ? 15.920 16.079 -4.351 1.00 49.56 81 ARG A C 1
ATOM 637 O O . ARG A 1 81 ? 16.854 15.553 -3.746 1.00 49.56 81 ARG A O 1
ATOM 644 N N . GLY A 1 82 ? 15.828 16.059 -5.677 1.00 45.94 82 GLY A N 1
ATOM 645 C CA . GLY A 1 82 ? 16.427 15.057 -6.547 1.00 45.94 82 GLY A CA 1
ATOM 646 C C . GLY A 1 82 ? 17.366 15.597 -7.617 1.00 45.94 82 GLY A C 1
ATOM 647 O O . GLY A 1 82 ? 17.385 15.018 -8.699 1.00 45.94 82 GLY A O 1
ATOM 648 N N . ASP A 1 83 ? 18.236 16.560 -7.303 1.00 52.38 83 ASP A N 1
ATOM 649 C CA . ASP A 1 83 ? 19.430 16.858 -8.127 1.00 52.38 83 ASP A CA 1
ATOM 650 C C . ASP A 1 83 ? 20.251 15.582 -8.452 1.00 52.38 83 ASP A C 1
ATOM 652 O O . ASP A 1 83 ? 21.005 15.521 -9.419 1.00 52.38 83 ASP A O 1
ATOM 656 N N . GLN A 1 84 ? 20.079 14.504 -7.676 1.00 49.47 84 GLN A N 1
ATOM 657 C CA . GLN A 1 84 ? 20.719 13.207 -7.914 1.00 49.47 84 GLN A CA 1
ATOM 658 C C . GLN A 1 84 ? 19.979 12.261 -8.874 1.00 49.47 84 GLN A C 1
ATOM 660 O O . GLN A 1 84 ? 20.587 11.306 -9.357 1.00 49.47 84 GLN A O 1
ATOM 665 N N . ILE A 1 85 ? 18.685 12.465 -9.142 1.00 49.97 85 ILE A N 1
ATOM 666 C CA . ILE A 1 85 ? 17.951 11.655 -10.130 1.00 49.97 85 ILE A CA 1
ATOM 667 C C . ILE A 1 85 ? 18.261 12.165 -11.532 1.00 49.97 85 ILE A C 1
ATOM 669 O O . ILE A 1 85 ? 18.565 11.348 -12.390 1.00 49.97 85 ILE A O 1
ATOM 673 N N . GLU A 1 86 ? 18.319 13.483 -11.733 1.00 53.66 86 GLU A N 1
ATOM 674 C CA . GLU A 1 86 ? 18.819 14.058 -12.987 1.00 53.66 86 GLU A CA 1
ATOM 675 C C . GLU A 1 86 ? 20.277 13.684 -13.260 1.00 53.66 86 GLU A C 1
ATOM 677 O O . GLU A 1 86 ? 20.640 13.440 -14.406 1.00 53.66 86 GLU A O 1
ATOM 682 N N . ALA A 1 87 ? 21.119 13.605 -12.224 1.00 55.41 87 ALA A N 1
ATOM 683 C CA . ALA A 1 87 ? 22.491 13.131 -12.381 1.00 55.41 87 ALA A CA 1
ATOM 684 C C . ALA A 1 87 ? 22.539 11.660 -12.829 1.00 55.41 87 ALA A C 1
ATOM 686 O O . ALA A 1 87 ? 23.335 11.315 -13.697 1.00 55.41 87 ALA A O 1
ATOM 687 N N . PHE A 1 88 ? 21.666 10.804 -12.280 1.00 52.84 88 PHE A N 1
ATOM 688 C CA . PHE A 1 88 ? 21.553 9.407 -12.703 1.00 52.84 88 PHE A CA 1
ATOM 689 C C . PHE A 1 88 ? 20.990 9.281 -14.121 1.00 52.84 88 PHE A C 1
ATOM 691 O O . PHE A 1 88 ? 21.495 8.466 -14.882 1.00 52.84 88 PHE A O 1
ATOM 698 N N . ASP A 1 89 ? 19.990 10.083 -14.483 1.00 56.41 89 ASP A N 1
ATOM 699 C CA . ASP A 1 89 ? 19.361 10.061 -15.806 1.00 56.41 89 ASP A CA 1
ATOM 700 C C . ASP A 1 89 ? 20.310 10.598 -16.887 1.00 56.41 89 ASP A C 1
ATOM 702 O O . ASP A 1 89 ? 20.483 9.978 -17.934 1.00 56.41 89 ASP A O 1
ATOM 706 N N . ARG A 1 90 ? 21.061 11.669 -16.586 1.00 62.09 90 ARG A N 1
ATOM 707 C CA . ARG A 1 90 ? 22.156 12.157 -17.440 1.00 62.09 90 ARG A CA 1
ATOM 708 C C . ARG A 1 90 ? 23.291 11.148 -17.554 1.00 62.09 90 ARG A C 1
ATOM 710 O O . ARG A 1 90 ? 23.774 10.904 -18.655 1.00 62.09 90 ARG A O 1
ATOM 717 N N . GLU A 1 91 ? 23.736 10.545 -16.451 1.00 62.09 91 GLU A N 1
ATOM 718 C CA . GLU A 1 91 ? 24.785 9.518 -16.494 1.00 62.09 91 GLU A CA 1
ATOM 719 C C . GLU A 1 91 ? 24.317 8.277 -17.269 1.00 62.09 91 GLU A C 1
ATOM 721 O O . GLU A 1 91 ? 25.096 7.681 -18.012 1.00 62.09 91 GLU A O 1
ATOM 726 N N . PHE A 1 92 ? 23.044 7.912 -17.133 1.00 57.12 92 PHE A N 1
ATOM 727 C CA . PHE A 1 92 ? 22.423 6.805 -17.841 1.00 57.12 92 PHE A CA 1
ATOM 728 C C . PHE A 1 92 ? 22.303 7.080 -19.341 1.00 57.12 92 PHE A C 1
ATOM 730 O O . PHE A 1 92 ? 22.812 6.280 -20.122 1.00 57.12 92 PHE A O 1
ATOM 737 N N . SER A 1 93 ? 21.737 8.224 -19.735 1.00 63.09 93 SER A N 1
ATOM 738 C CA . SER A 1 93 ? 21.667 8.669 -21.131 1.00 63.09 93 SER A CA 1
ATOM 739 C C . SER A 1 93 ? 23.058 8.692 -21.766 1.00 63.09 93 SER A C 1
ATOM 741 O O . SER A 1 93 ? 23.272 8.130 -22.835 1.00 63.09 93 SER A O 1
ATOM 743 N N . ASN A 1 94 ? 24.055 9.217 -21.047 1.00 68.00 94 ASN A N 1
ATOM 744 C CA . ASN A 1 94 ? 25.439 9.244 -21.516 1.00 68.00 94 ASN A CA 1
ATOM 745 C C . ASN A 1 94 ? 26.061 7.845 -21.649 1.00 68.00 94 ASN A C 1
ATOM 747 O O . ASN A 1 94 ? 26.871 7.619 -22.546 1.00 68.00 94 ASN A O 1
ATOM 751 N N . ARG A 1 95 ? 25.730 6.896 -20.764 1.00 62.12 95 ARG A N 1
ATOM 752 C CA . ARG A 1 95 ? 26.213 5.508 -20.861 1.00 62.12 95 ARG A CA 1
ATOM 753 C C . ARG A 1 95 ? 25.523 4.746 -21.984 1.00 62.12 95 ARG A C 1
ATOM 755 O O . ARG A 1 95 ? 26.203 4.002 -22.675 1.00 62.12 95 ARG A O 1
ATOM 762 N N . LEU A 1 96 ? 24.220 4.938 -22.166 1.00 53.91 96 LEU A N 1
ATOM 763 C CA . LEU A 1 96 ? 23.458 4.330 -23.252 1.00 53.91 96 LEU A CA 1
ATOM 764 C C . LEU A 1 96 ? 23.956 4.855 -24.602 1.00 53.91 96 LEU A C 1
ATOM 766 O O . LEU A 1 96 ? 24.306 4.064 -25.467 1.00 53.91 96 LEU A O 1
ATOM 770 N N . ALA A 1 97 ? 24.111 6.175 -24.726 1.00 60.91 97 ALA A N 1
ATOM 771 C CA . ALA A 1 97 ? 24.688 6.819 -25.899 1.00 60.91 97 ALA A CA 1
ATOM 772 C C . ALA A 1 97 ? 26.096 6.295 -26.209 1.00 60.91 97 ALA A C 1
ATOM 774 O O . ALA A 1 97 ? 26.385 6.021 -27.362 1.00 60.91 97 ALA A O 1
ATOM 775 N N . LYS A 1 98 ? 26.946 6.092 -25.192 1.00 61.06 98 LYS A N 1
ATOM 776 C CA . LYS A 1 98 ? 28.289 5.512 -25.367 1.00 61.06 98 LYS A CA 1
ATOM 777 C C . LYS A 1 98 ? 28.298 4.030 -25.719 1.00 61.06 98 LYS A C 1
ATOM 779 O O . LYS A 1 98 ? 29.283 3.574 -26.282 1.00 61.06 98 LYS A O 1
ATOM 784 N N . LEU A 1 99 ? 27.290 3.265 -25.303 1.00 50.31 99 LEU A N 1
ATOM 785 C CA . LEU A 1 99 ? 27.159 1.856 -25.680 1.00 50.31 99 LEU A CA 1
ATOM 786 C C . LEU A 1 99 ? 26.689 1.743 -27.130 1.00 50.31 99 LEU A C 1
ATOM 788 O O . LEU A 1 99 ? 27.278 0.976 -27.877 1.00 50.31 99 LEU A O 1
ATOM 792 N N . LEU A 1 100 ? 25.733 2.586 -27.527 1.00 51.81 100 LEU A N 1
ATOM 793 C CA . LEU A 1 100 ? 25.253 2.711 -28.905 1.00 51.81 100 LEU A CA 1
ATOM 794 C C . LEU A 1 100 ? 26.334 3.253 -29.856 1.00 51.81 100 LEU A C 1
ATOM 796 O O . LEU A 1 100 ? 26.432 2.810 -30.986 1.00 51.81 100 LEU A O 1
ATOM 800 N N . GLU A 1 101 ? 27.190 4.168 -29.394 1.00 51.50 101 GLU A N 1
ATOM 801 C CA . GLU A 1 101 ? 28.324 4.712 -30.165 1.00 51.50 101 GLU A CA 1
ATOM 802 C C . GLU A 1 101 ? 29.497 3.721 -30.297 1.00 51.50 101 GLU A C 1
ATOM 804 O O . GLU A 1 101 ? 30.392 3.928 -31.108 1.00 51.50 101 GLU A O 1
ATOM 809 N N . LYS A 1 102 ? 29.530 2.649 -29.493 1.00 49.62 102 LYS A N 1
ATOM 810 C CA . LYS A 1 102 ? 30.594 1.631 -29.541 1.00 49.62 102 LYS A CA 1
ATOM 811 C C . LYS A 1 102 ? 30.275 0.451 -30.455 1.00 49.62 102 LYS A C 1
ATOM 813 O O . LYS A 1 102 ? 31.159 -0.371 -30.694 1.00 49.62 102 LYS A O 1
ATOM 818 N N . GLU A 1 103 ? 29.034 0.349 -30.913 1.00 47.81 103 GLU A N 1
ATOM 819 C CA . GLU A 1 103 ? 28.581 -0.650 -31.872 1.00 47.81 103 GLU A CA 1
ATOM 820 C C . GLU A 1 103 ? 28.807 -0.057 -33.271 1.00 47.81 103 GLU A C 1
ATOM 822 O O . GLU A 1 103 ? 27.952 0.593 -33.861 1.00 47.81 103 GLU A O 1
ATOM 827 N N . ASP A 1 104 ? 30.059 -0.178 -33.722 1.00 44.50 104 ASP A N 1
ATOM 828 C CA . ASP A 1 104 ? 30.716 0.570 -34.813 1.00 44.50 104 ASP A CA 1
ATOM 829 C C . ASP A 1 104 ? 30.244 0.176 -36.233 1.00 44.50 104 ASP A C 1
ATOM 831 O O . ASP A 1 104 ? 30.982 0.234 -37.217 1.00 44.50 104 ASP A O 1
ATOM 835 N N . SER A 1 105 ? 28.987 -0.235 -36.356 1.00 51.25 105 SER A N 1
ATOM 836 C CA . SER A 1 105 ? 28.264 -0.248 -37.620 1.00 51.25 105 SER A CA 1
ATOM 837 C C . SER A 1 105 ? 26.905 0.374 -37.357 1.00 51.25 105 SER A C 1
ATOM 839 O O . SER A 1 105 ? 25.949 -0.330 -37.040 1.00 51.25 105 SER A O 1
ATOM 841 N N . GLU A 1 106 ? 26.845 1.705 -37.430 1.00 50.06 106 GLU A N 1
ATOM 842 C CA . GLU A 1 106 ? 25.598 2.459 -37.325 1.00 50.06 106 GLU A CA 1
ATOM 843 C C . GLU A 1 106 ? 24.604 1.932 -38.364 1.00 50.06 106 GLU A C 1
ATOM 845 O O . GLU A 1 106 ? 24.626 2.309 -39.538 1.00 50.06 106 GLU A O 1
ATOM 850 N N . SER A 1 107 ? 23.719 1.038 -37.928 1.00 55.91 107 SER A N 1
ATOM 851 C CA . SER A 1 107 ? 22.502 0.764 -38.662 1.00 55.91 107 SER A CA 1
ATOM 852 C C . SER A 1 107 ? 21.678 2.049 -38.643 1.00 55.91 107 SER A C 1
ATOM 854 O O . SER A 1 107 ? 21.618 2.767 -37.639 1.00 55.91 107 SER A O 1
ATOM 856 N N . LEU A 1 108 ? 21.059 2.362 -39.781 1.00 51.03 108 LEU A N 1
ATOM 857 C CA . LEU A 1 108 ? 20.228 3.553 -39.967 1.00 51.03 108 LEU A CA 1
ATOM 858 C C . LEU A 1 108 ? 19.212 3.714 -38.816 1.00 51.03 108 LEU A C 1
ATOM 860 O O . LEU A 1 108 ? 18.993 4.821 -38.336 1.00 51.03 108 LEU A O 1
ATOM 864 N N . GLU A 1 109 ? 18.701 2.594 -38.292 1.00 49.03 109 GLU A N 1
ATOM 865 C CA . GLU A 1 109 ? 17.769 2.528 -37.160 1.00 49.03 109 GLU A CA 1
ATOM 866 C C . GLU A 1 109 ? 18.324 3.139 -35.856 1.00 49.03 109 GLU A C 1
ATOM 868 O O . GLU A 1 109 ? 17.577 3.786 -35.119 1.00 49.03 109 GLU A O 1
ATOM 873 N N . VAL A 1 110 ? 19.626 3.006 -35.567 1.00 49.44 110 VAL A N 1
ATOM 874 C CA . VAL A 1 110 ? 20.250 3.587 -34.362 1.00 49.44 110 VAL A CA 1
ATOM 875 C C . VAL A 1 110 ? 20.387 5.105 -34.492 1.00 49.44 110 VAL A C 1
ATOM 877 O O . VAL A 1 110 ? 20.134 5.833 -33.525 1.00 49.44 110 VAL A O 1
ATOM 880 N N . GLN A 1 111 ? 20.703 5.609 -35.689 1.00 54.81 111 GLN A N 1
ATOM 881 C CA . GLN A 1 111 ? 20.719 7.050 -35.954 1.00 54.81 111 GLN A CA 1
ATOM 882 C C . GLN A 1 111 ? 19.307 7.652 -35.863 1.00 54.81 111 GLN A C 1
ATOM 884 O O . GLN A 1 111 ? 19.134 8.729 -35.282 1.00 54.81 111 GLN A O 1
ATOM 889 N N . THR A 1 112 ? 18.285 6.943 -36.356 1.00 56.97 112 THR A N 1
ATOM 890 C CA . THR A 1 112 ? 16.880 7.370 -36.266 1.00 56.97 112 THR A CA 1
ATOM 891 C C . THR A 1 112 ? 16.388 7.380 -34.819 1.00 56.97 112 THR A C 1
ATOM 893 O O . THR A 1 112 ? 15.798 8.368 -34.381 1.00 56.97 112 THR A O 1
ATOM 896 N N . ALA A 1 113 ? 16.710 6.348 -34.030 1.00 49.66 113 ALA A N 1
ATOM 897 C CA . ALA A 1 113 ? 16.365 6.290 -32.609 1.00 49.66 113 ALA A CA 1
ATOM 898 C C . ALA A 1 113 ? 17.053 7.399 -31.795 1.00 49.66 113 ALA A C 1
ATOM 900 O O . ALA A 1 113 ? 16.439 7.992 -30.906 1.00 49.66 113 ALA A O 1
ATOM 901 N N . ARG A 1 114 ? 18.311 7.734 -32.120 1.00 53.56 114 ARG A N 1
ATOM 902 C CA . ARG A 1 114 ? 19.051 8.824 -31.468 1.00 53.56 114 ARG A CA 1
ATOM 903 C C . ARG A 1 114 ? 18.471 10.201 -31.800 1.00 53.56 114 ARG A C 1
ATOM 905 O O . ARG A 1 114 ? 18.371 11.037 -30.904 1.00 53.56 114 ARG A O 1
ATOM 912 N N . LYS A 1 115 ? 18.060 10.433 -33.053 1.00 62.09 115 LYS A N 1
ATOM 913 C CA . LYS A 1 115 ? 17.375 11.673 -33.465 1.00 62.09 115 LYS A CA 1
ATOM 914 C C . LYS A 1 115 ? 16.010 11.822 -32.794 1.00 62.09 115 LYS A C 1
ATOM 916 O O . LYS A 1 115 ? 15.753 12.871 -32.210 1.00 62.09 115 LYS A O 1
ATOM 921 N N . ALA A 1 116 ? 15.197 10.766 -32.793 1.00 54.16 116 ALA A N 1
ATOM 922 C CA . ALA A 1 116 ? 13.883 10.772 -32.150 1.00 54.16 116 ALA A CA 1
ATOM 923 C C . ALA A 1 116 ? 13.987 11.037 -30.638 1.00 54.16 116 ALA A C 1
ATOM 925 O O . ALA A 1 116 ? 13.238 11.839 -30.085 1.00 54.16 116 ALA A O 1
ATOM 926 N N . TRP A 1 117 ? 14.965 10.421 -29.966 1.00 50.09 117 TRP A N 1
ATOM 927 C CA . TRP A 1 117 ? 15.183 10.630 -28.535 1.00 50.09 117 TRP A CA 1
ATOM 928 C C . TRP A 1 117 ? 15.607 12.065 -28.195 1.00 50.09 117 TRP A C 1
ATOM 930 O O . TRP A 1 117 ? 15.130 12.633 -27.213 1.00 50.09 117 TRP A O 1
ATOM 940 N N . ASN A 1 118 ? 16.478 12.669 -29.007 1.00 60.72 118 ASN A N 1
ATOM 941 C CA . ASN A 1 118 ? 16.918 14.047 -28.787 1.00 60.72 118 ASN A CA 1
ATOM 942 C C . ASN A 1 118 ? 15.787 15.061 -29.034 1.00 60.72 118 ASN A C 1
ATOM 944 O O . ASN A 1 118 ? 15.632 15.974 -28.228 1.00 60.72 118 ASN A O 1
ATOM 948 N N . GLN A 1 119 ? 14.944 14.856 -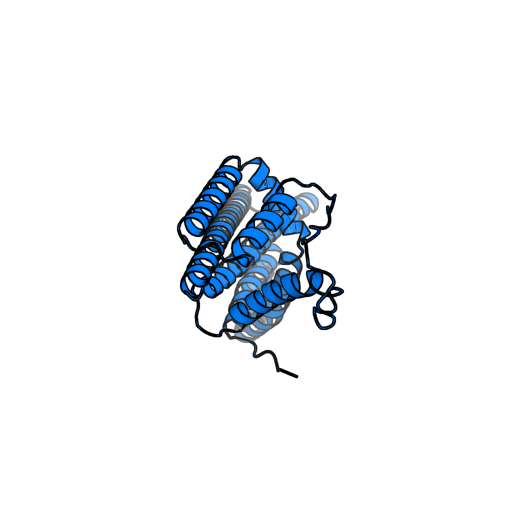30.053 1.00 54.41 119 GLN A N 1
ATOM 949 C CA . GLN A 1 119 ? 13.779 15.716 -30.317 1.00 54.41 119 GLN A CA 1
ATOM 950 C C . GLN A 1 119 ? 12.749 15.685 -29.174 1.00 54.41 119 GLN A C 1
ATOM 952 O O . GLN A 1 119 ? 12.236 16.727 -28.773 1.00 54.41 119 GLN A O 1
ATOM 957 N N . ILE A 1 120 ? 12.508 14.515 -28.569 1.00 51.97 120 ILE A N 1
ATOM 958 C CA . ILE A 1 120 ? 11.594 14.382 -27.420 1.00 51.97 120 ILE A CA 1
ATOM 959 C C . ILE A 1 120 ? 12.132 15.111 -26.177 1.00 51.97 120 ILE A C 1
ATOM 961 O O . ILE A 1 120 ? 11.362 15.699 -25.417 1.00 51.97 120 ILE A O 1
ATOM 965 N N . ASN A 1 121 ? 13.448 15.078 -25.952 1.00 47.88 121 ASN A N 1
ATOM 966 C CA . ASN A 1 121 ? 14.062 15.663 -24.757 1.00 47.88 121 ASN A CA 1
ATOM 967 C C . ASN A 1 121 ? 14.285 17.179 -24.849 1.00 47.88 121 ASN A C 1
ATOM 969 O O 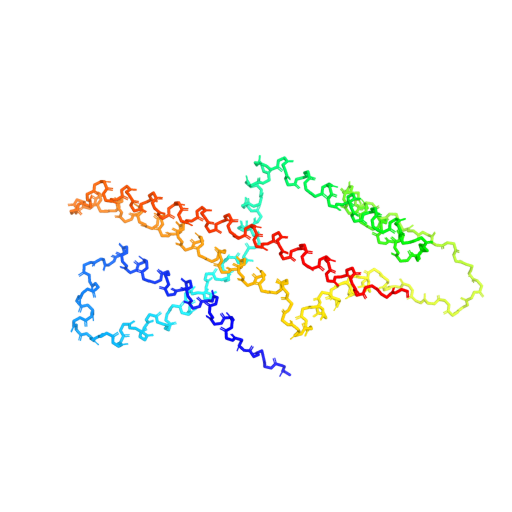. ASN A 1 121 ? 14.348 17.840 -23.812 1.00 47.88 121 ASN A O 1
ATOM 973 N N . GLU A 1 122 ? 14.406 17.735 -26.055 1.00 54.31 122 GLU A N 1
ATOM 974 C CA . GLU A 1 122 ? 14.559 19.182 -26.258 1.00 54.31 122 GLU A CA 1
ATOM 975 C C . GLU A 1 122 ? 13.219 19.937 -26.225 1.00 54.31 122 GLU A C 1
ATOM 977 O O . GLU A 1 122 ? 13.211 21.164 -26.153 1.00 54.31 122 GLU A O 1
ATOM 982 N N . GLY A 1 123 ? 12.088 19.221 -26.161 1.00 42.38 123 GLY A N 1
ATOM 983 C CA . GLY A 1 123 ? 10.758 19.825 -26.042 1.00 42.38 123 GLY A CA 1
ATOM 984 C C . GLY A 1 123 ? 10.361 20.652 -27.264 1.00 42.38 123 GLY A C 1
ATOM 985 O O . GLY A 1 123 ? 9.501 21.527 -27.155 1.00 42.38 123 GLY A O 1
ATOM 986 N N . ASP A 1 124 ? 11.003 20.397 -28.404 1.00 43.44 124 ASP A N 1
ATOM 987 C CA . ASP A 1 124 ? 10.716 21.065 -29.662 1.00 43.44 124 ASP A CA 1
ATOM 988 C C . ASP A 1 124 ? 9.558 20.323 -30.345 1.00 43.44 124 ASP A C 1
ATOM 990 O O . ASP A 1 124 ? 9.725 19.253 -30.924 1.00 43.44 124 ASP A O 1
ATOM 994 N N . GLU A 1 125 ? 8.340 20.855 -30.209 1.00 46.47 125 GLU A N 1
ATOM 995 C CA . GLU A 1 125 ? 7.123 20.314 -30.843 1.00 46.47 125 GLU A CA 1
ATOM 996 C C . GLU A 1 125 ? 7.080 20.572 -32.365 1.00 46.47 125 GLU A C 1
ATOM 998 O O . GLU A 1 125 ? 6.077 20.275 -33.021 1.00 46.47 125 GLU A O 1
ATOM 1003 N N . SER A 1 126 ? 8.146 21.132 -32.949 1.00 43.78 126 SER A N 1
ATOM 1004 C CA . SER A 1 126 ? 8.266 21.319 -34.391 1.00 43.78 126 SER A CA 1
ATOM 1005 C C . SER A 1 126 ? 8.830 20.058 -35.055 1.00 43.78 126 SER A C 1
ATOM 1007 O O . SER A 1 126 ? 10.033 19.833 -35.152 1.00 43.78 126 SER A O 1
ATOM 1009 N N . TRP A 1 127 ? 7.927 19.191 -35.513 1.00 44.44 127 TRP A N 1
ATOM 1010 C CA . TRP A 1 127 ? 8.281 18.072 -36.384 1.00 44.44 127 TRP A CA 1
ATOM 1011 C C . TRP A 1 127 ? 8.703 18.618 -37.755 1.00 44.44 127 TRP A C 1
ATOM 1013 O O . TRP A 1 127 ? 7.872 18.772 -38.647 1.00 44.44 127 TRP A O 1
ATOM 1023 N N . GLU A 1 128 ? 9.983 18.952 -37.928 1.00 44.22 128 GLU A N 1
ATOM 1024 C CA . GLU A 1 128 ? 10.568 19.013 -39.269 1.00 44.22 128 GLU A CA 1
ATOM 1025 C C . GLU A 1 128 ? 10.563 17.586 -39.825 1.00 44.22 128 GLU A C 1
ATOM 1027 O O . GLU A 1 128 ? 11.298 16.712 -39.353 1.00 44.22 128 GLU A O 1
ATOM 1032 N N . GLU A 1 129 ? 9.668 17.345 -40.786 1.00 44.06 129 GLU A N 1
ATOM 1033 C CA . GLU A 1 129 ? 9.688 16.161 -41.636 1.00 44.06 129 GLU A CA 1
ATOM 1034 C C . GLU A 1 129 ? 11.116 15.995 -42.165 1.00 44.06 129 GLU A C 1
ATOM 1036 O O . GLU A 1 129 ? 11.640 16.847 -42.881 1.00 44.06 129 GLU A O 1
ATOM 1041 N N . LEU A 1 130 ? 11.778 14.911 -41.759 1.00 42.94 130 LEU A N 1
ATOM 1042 C CA . LEU A 1 130 ? 13.007 14.477 -42.401 1.00 42.94 130 LEU A CA 1
ATOM 1043 C C . LEU A 1 130 ? 12.652 14.121 -43.847 1.00 42.94 130 LEU A C 1
ATOM 1045 O O . LEU A 1 130 ? 12.210 13.006 -44.116 1.00 42.94 130 LEU A O 1
ATOM 1049 N N . GLU A 1 131 ? 12.828 15.072 -44.763 1.00 41.56 131 GLU A N 1
ATOM 1050 C CA . GLU A 1 131 ? 12.858 14.803 -46.197 1.00 41.56 131 GLU A CA 1
ATOM 1051 C C . GLU A 1 131 ? 14.042 13.862 -46.452 1.00 41.56 131 GLU A C 1
ATOM 1053 O O . GLU A 1 131 ? 15.211 14.253 -46.435 1.00 41.56 131 GLU A O 1
ATOM 1058 N N . PHE A 1 132 ? 13.739 12.574 -46.592 1.00 42.62 132 PHE A N 1
ATOM 1059 C CA . PHE A 1 132 ? 14.658 11.624 -47.193 1.00 42.62 132 PHE A CA 1
ATOM 1060 C C . PHE A 1 132 ? 14.743 11.970 -48.683 1.00 42.62 132 PHE A C 1
ATOM 1062 O O . PHE A 1 132 ? 13.721 11.989 -49.368 1.00 42.62 132 PHE A O 1
ATOM 1069 N N . ASP A 1 133 ? 15.953 12.248 -49.176 1.00 41.94 133 ASP A N 1
ATOM 1070 C CA . ASP A 1 133 ? 16.254 12.346 -50.608 1.00 41.94 133 ASP A CA 1
ATOM 1071 C C . ASP A 1 133 ? 16.057 10.959 -51.257 1.00 41.94 133 ASP A C 1
ATOM 1073 O O . ASP A 1 133 ? 17.013 10.218 -51.498 1.00 41.94 133 ASP A O 1
ATOM 1077 N N . GLU A 1 134 ? 14.805 10.567 -51.493 1.00 46.06 134 GLU A N 1
ATOM 1078 C CA . GLU A 1 134 ? 14.450 9.384 -52.273 1.00 46.06 134 GLU A CA 1
ATOM 1079 C C . GLU A 1 134 ? 14.261 9.768 -53.744 1.00 46.06 134 GLU A C 1
ATOM 1081 O O . GLU A 1 134 ? 13.489 10.659 -54.103 1.00 46.06 134 GLU A O 1
ATOM 1086 N N . ASP A 1 135 ? 15.019 9.085 -54.602 1.00 42.53 135 ASP A N 1
ATOM 1087 C CA . ASP A 1 135 ? 14.961 9.184 -56.056 1.00 42.53 135 ASP A CA 1
ATOM 1088 C C . ASP A 1 135 ? 13.542 8.815 -56.547 1.00 42.53 135 ASP A C 1
ATOM 1090 O O . ASP A 1 135 ? 13.129 7.660 -56.421 1.00 42.53 135 ASP A O 1
ATOM 1094 N N . PRO A 1 136 ? 12.777 9.757 -57.132 1.00 45.75 136 PRO A N 1
ATOM 1095 C CA . PRO A 1 136 ? 11.362 9.571 -57.467 1.00 45.75 136 PRO A CA 1
ATOM 1096 C C . PRO A 1 136 ? 11.121 8.674 -58.697 1.00 45.75 136 PRO A C 1
ATOM 1098 O O . PRO A 1 136 ? 10.038 8.702 -59.286 1.00 45.75 136 PRO A O 1
ATOM 1101 N N . SER A 1 137 ? 12.125 7.914 -59.141 1.00 52.03 137 SER A N 1
ATOM 1102 C CA . SER A 1 137 ? 12.043 7.066 -60.331 1.00 52.03 137 SER A CA 1
ATOM 1103 C C . SER A 1 137 ? 11.709 5.595 -60.058 1.00 52.03 137 SER A C 1
ATOM 1105 O O . SER A 1 137 ? 11.531 4.848 -61.024 1.00 52.03 137 SER A O 1
ATOM 1107 N N . ASP A 1 138 ? 11.533 5.190 -58.793 1.00 48.03 138 ASP A N 1
ATOM 1108 C CA . ASP A 1 138 ? 11.085 3.840 -58.423 1.00 48.03 138 ASP A CA 1
ATOM 1109 C C . ASP A 1 138 ? 9.590 3.821 -58.017 1.00 48.03 138 ASP A C 1
ATOM 1111 O O . ASP A 1 138 ? 9.238 4.217 -56.904 1.00 48.03 138 ASP A O 1
ATOM 1115 N N . PRO A 1 139 ? 8.667 3.400 -58.906 1.00 46.28 139 PRO A N 1
ATOM 1116 C CA . PRO A 1 139 ? 7.225 3.435 -58.653 1.00 46.28 139 PRO A CA 1
ATOM 1117 C C . PRO A 1 139 ? 6.722 2.378 -57.652 1.00 46.28 139 PRO A C 1
ATOM 1119 O O . PRO A 1 139 ? 5.523 2.363 -57.370 1.00 46.28 139 PRO A O 1
ATOM 1122 N N . ASP A 1 140 ? 7.603 1.530 -57.108 1.00 49.53 140 ASP A N 1
ATOM 1123 C CA . ASP A 1 140 ? 7.266 0.536 -56.078 1.00 49.53 140 ASP A CA 1
ATOM 1124 C C . ASP A 1 140 ? 7.753 0.929 -54.659 1.00 49.53 140 ASP A C 1
ATOM 1126 O O . ASP A 1 140 ? 7.569 0.166 -53.703 1.00 49.53 140 ASP A O 1
ATOM 1130 N N . ALA A 1 141 ? 8.324 2.127 -54.473 1.00 44.72 141 ALA A N 1
ATOM 1131 C CA . ALA A 1 141 ? 8.751 2.630 -53.165 1.00 44.72 141 ALA A CA 1
ATOM 1132 C C . ALA A 1 141 ? 7.558 3.148 -52.333 1.00 44.72 141 ALA A C 1
ATOM 1134 O O . ALA A 1 141 ? 7.209 4.322 -52.334 1.00 44.72 141 ALA A O 1
ATOM 1135 N N . PHE A 1 142 ? 6.909 2.190 -51.671 1.00 45.94 142 PHE A N 1
ATOM 1136 C CA . PHE A 1 142 ? 6.190 2.265 -50.396 1.00 45.94 142 PHE A CA 1
ATOM 1137 C C . PHE A 1 142 ? 5.330 3.501 -50.062 1.00 45.94 142 PHE A C 1
ATOM 1139 O O . PHE A 1 142 ? 5.794 4.598 -49.789 1.00 45.94 142 PHE A O 1
ATOM 1146 N N . ASP A 1 143 ? 4.040 3.210 -49.889 1.00 47.06 143 ASP A N 1
ATOM 1147 C CA . ASP A 1 143 ? 3.026 3.972 -49.156 1.00 47.06 143 ASP A CA 1
ATOM 1148 C C . ASP A 1 143 ? 3.518 4.383 -47.742 1.00 47.06 143 ASP A C 1
ATOM 1150 O O . ASP A 1 143 ? 3.393 3.639 -46.764 1.00 47.06 143 ASP A O 1
ATOM 1154 N N . THR A 1 144 ? 4.125 5.570 -47.626 1.00 43.94 144 THR A N 1
ATOM 1155 C CA . THR A 1 144 ? 4.724 6.127 -46.395 1.00 43.94 144 THR A CA 1
ATOM 1156 C C . THR A 1 144 ? 3.713 6.782 -45.444 1.00 43.94 144 THR A C 1
ATOM 1158 O O . THR A 1 144 ? 4.095 7.447 -44.483 1.00 43.94 144 THR A O 1
ATOM 1161 N N . GLY A 1 145 ? 2.414 6.518 -45.604 1.00 41.94 145 GLY A N 1
ATOM 1162 C CA . GLY A 1 145 ? 1.366 7.014 -44.702 1.00 41.94 145 GLY A CA 1
ATOM 1163 C C . GLY A 1 145 ? 1.322 6.382 -43.299 1.00 41.94 145 GLY A C 1
ATOM 1164 O O . GLY A 1 145 ? 0.405 6.687 -42.543 1.00 41.94 145 GLY A O 1
ATOM 1165 N N . SER A 1 146 ? 2.255 5.493 -42.929 1.00 44.78 146 SER A N 1
ATOM 1166 C CA . SER A 1 146 ? 2.154 4.689 -41.690 1.00 44.78 146 SER A CA 1
ATOM 1167 C C . SER A 1 146 ? 3.425 4.577 -40.832 1.00 44.78 146 SER A C 1
ATOM 1169 O O . SER A 1 146 ? 3.395 3.949 -39.773 1.00 44.78 146 SER A O 1
ATOM 1171 N N . ILE A 1 147 ? 4.547 5.194 -41.218 1.00 44.50 147 ILE A N 1
ATOM 1172 C CA . ILE A 1 147 ? 5.851 4.927 -40.572 1.00 44.50 147 ILE A CA 1
ATOM 1173 C C . ILE A 1 147 ? 5.927 5.478 -39.132 1.00 44.50 147 ILE A C 1
ATOM 1175 O O . ILE A 1 147 ? 6.547 4.851 -38.271 1.00 44.50 147 ILE A O 1
ATOM 1179 N N . GLY A 1 148 ? 5.219 6.572 -38.829 1.00 41.97 148 GLY A N 1
ATOM 1180 C CA . GLY A 1 148 ? 5.115 7.110 -37.465 1.00 41.97 148 GLY A CA 1
ATOM 1181 C C . GLY A 1 148 ? 4.338 6.205 -36.499 1.00 41.97 148 GLY A C 1
ATOM 1182 O O . GLY A 1 148 ? 4.737 6.047 -35.349 1.00 41.97 148 GLY A O 1
ATOM 1183 N N . GLU A 1 149 ? 3.282 5.531 -36.968 1.00 43.78 149 GLU A N 1
ATOM 1184 C CA . GLU A 1 149 ? 2.528 4.577 -36.141 1.00 43.78 149 GLU A CA 1
ATOM 1185 C C . GLU A 1 149 ? 3.277 3.247 -35.973 1.00 43.78 149 GLU A C 1
ATOM 1187 O O . GLU A 1 149 ? 3.197 2.632 -34.910 1.00 43.78 149 GLU A O 1
ATOM 1192 N N . ILE A 1 150 ? 4.047 2.805 -36.975 1.00 44.75 150 ILE A N 1
ATOM 1193 C CA . ILE A 1 150 ? 4.746 1.510 -36.945 1.00 44.75 150 ILE A CA 1
ATOM 1194 C C . ILE A 1 150 ? 5.874 1.485 -35.905 1.00 44.75 150 ILE A C 1
ATOM 1196 O O . ILE A 1 150 ? 6.086 0.439 -35.298 1.00 44.75 150 ILE A O 1
ATOM 1200 N N . HIS A 1 151 ? 6.579 2.593 -35.653 1.00 44.59 151 HIS A N 1
ATOM 1201 C CA . HIS A 1 151 ? 7.686 2.617 -34.685 1.00 44.59 151 HIS A CA 1
ATOM 1202 C C . HIS A 1 151 ? 7.200 2.584 -33.226 1.00 44.59 151 HIS A C 1
ATOM 1204 O O . HIS A 1 151 ? 7.759 1.846 -32.407 1.00 44.59 151 HIS A O 1
ATOM 1210 N N . ASP A 1 152 ? 6.106 3.290 -32.928 1.00 50.81 152 ASP A N 1
ATOM 1211 C CA . ASP A 1 152 ? 5.409 3.201 -31.640 1.00 50.81 152 ASP A CA 1
ATOM 1212 C C . ASP A 1 152 ? 4.748 1.833 -31.462 1.00 50.81 152 ASP A C 1
ATOM 1214 O O . ASP A 1 152 ? 4.832 1.242 -30.385 1.00 50.81 152 ASP A O 1
ATOM 1218 N N . LEU A 1 153 ? 4.176 1.265 -32.530 1.00 43.84 153 LEU A N 1
ATOM 1219 C CA . LEU A 1 153 ? 3.674 -0.106 -32.523 1.00 43.84 153 LEU A CA 1
ATOM 1220 C C . LEU A 1 153 ? 4.798 -1.113 -32.307 1.00 43.84 153 LEU A C 1
ATOM 1222 O O . LEU A 1 153 ? 4.601 -2.011 -31.507 1.00 43.84 153 LEU A O 1
ATOM 1226 N N . ARG A 1 154 ? 5.981 -0.971 -32.917 1.00 47.06 154 ARG A N 1
ATOM 1227 C CA . ARG A 1 154 ? 7.109 -1.898 -32.719 1.00 47.06 154 ARG A CA 1
ATOM 1228 C C . ARG A 1 154 ? 7.661 -1.806 -31.307 1.00 47.06 154 ARG A C 1
ATOM 1230 O O . ARG A 1 154 ? 7.897 -2.844 -30.708 1.00 47.06 154 ARG A O 1
ATOM 1237 N N . TYR A 1 155 ? 7.816 -0.607 -30.742 1.00 49.47 155 TYR A N 1
ATOM 1238 C CA . TYR A 1 155 ? 8.265 -0.432 -29.357 1.00 49.47 155 TYR A CA 1
ATOM 1239 C C . TYR A 1 155 ? 7.211 -0.918 -28.354 1.00 49.47 155 TYR A C 1
ATOM 1241 O O . TYR A 1 155 ? 7.544 -1.623 -27.402 1.00 49.47 155 TYR A O 1
ATOM 1249 N N . ALA A 1 156 ? 5.927 -0.636 -28.596 1.00 49.16 156 ALA A N 1
ATOM 1250 C CA . ALA A 1 156 ? 4.816 -1.153 -27.801 1.00 49.16 156 ALA A CA 1
ATOM 1251 C C . ALA A 1 156 ? 4.657 -2.672 -27.943 1.00 49.16 156 ALA A C 1
ATOM 1253 O O . ALA A 1 156 ? 4.334 -3.338 -26.965 1.00 49.16 156 ALA A O 1
ATOM 1254 N N . GLN A 1 157 ? 4.922 -3.233 -29.122 1.00 46.97 157 GLN A N 1
ATOM 1255 C CA . GLN A 1 157 ? 4.877 -4.662 -29.418 1.00 46.97 157 GLN A CA 1
ATOM 1256 C C . GLN A 1 157 ? 6.111 -5.373 -28.860 1.00 46.97 157 GLN A C 1
ATOM 1258 O O . GLN A 1 157 ? 5.963 -6.472 -28.357 1.00 46.97 157 GLN A O 1
ATOM 1263 N N . TYR A 1 158 ? 7.281 -4.730 -28.795 1.00 53.94 158 TYR A N 1
ATOM 1264 C CA . TYR A 1 158 ? 8.477 -5.239 -28.112 1.00 53.94 158 TYR A CA 1
ATOM 1265 C C . TYR A 1 158 ? 8.348 -5.143 -26.586 1.00 53.94 158 TYR A C 1
ATOM 1267 O O . TYR A 1 158 ? 8.759 -6.046 -25.859 1.00 53.94 158 TYR A O 1
ATOM 1275 N N . LEU A 1 159 ? 7.716 -4.088 -26.063 1.00 52.31 159 LEU A N 1
ATOM 1276 C CA . LEU A 1 159 ? 7.277 -4.011 -24.667 1.00 52.31 159 LEU A CA 1
ATOM 1277 C C . LEU A 1 159 ? 6.220 -5.077 -24.370 1.00 52.31 159 LEU A C 1
ATOM 1279 O O . LEU A 1 159 ? 6.288 -5.730 -23.334 1.00 52.31 159 LEU A O 1
ATOM 1283 N N . ALA A 1 160 ? 5.272 -5.302 -25.279 1.00 49.34 160 ALA A N 1
ATOM 1284 C CA . ALA A 1 160 ? 4.260 -6.340 -25.141 1.00 49.34 160 ALA A CA 1
ATOM 1285 C C . ALA A 1 160 ? 4.870 -7.745 -25.231 1.00 49.34 160 ALA A C 1
ATOM 1287 O O . ALA A 1 160 ? 4.487 -8.600 -24.434 1.00 49.34 160 ALA A O 1
ATOM 1288 N N . ASP A 1 161 ? 5.844 -7.975 -26.113 1.00 45.50 161 ASP A N 1
ATOM 1289 C CA . ASP A 1 161 ? 6.536 -9.251 -26.342 1.00 45.50 161 ASP A CA 1
ATOM 1290 C C . ASP A 1 161 ? 7.538 -9.556 -25.225 1.00 45.50 161 ASP A C 1
ATOM 1292 O O . ASP A 1 161 ? 7.586 -10.678 -24.725 1.00 45.50 161 ASP A O 1
ATOM 1296 N N . SER A 1 162 ? 8.254 -8.552 -24.715 1.00 49.75 162 SER A N 1
ATOM 1297 C CA . SER A 1 162 ? 9.083 -8.687 -23.508 1.00 49.75 162 SER A CA 1
ATOM 1298 C C . SER A 1 162 ? 8.244 -8.859 -22.234 1.00 49.75 162 SER A C 1
ATOM 1300 O O . SER A 1 162 ? 8.665 -9.564 -21.317 1.00 49.75 162 SER A O 1
ATOM 1302 N N . MET A 1 163 ? 7.023 -8.307 -22.179 1.00 47.72 163 MET A N 1
ATOM 1303 C CA . MET A 1 163 ? 6.051 -8.607 -21.119 1.00 47.72 163 MET A CA 1
ATOM 1304 C C . MET A 1 163 ? 5.356 -9.970 -21.294 1.00 47.72 163 MET A C 1
ATOM 1306 O O . MET A 1 163 ? 4.931 -10.562 -20.298 1.00 47.72 163 MET A O 1
ATOM 1310 N N . THR A 1 164 ? 5.234 -10.498 -22.518 1.00 45.94 164 THR A N 1
ATOM 1311 C CA . THR A 1 164 ? 4.634 -11.820 -22.786 1.00 45.94 164 THR A CA 1
ATOM 1312 C C . THR A 1 164 ? 5.641 -12.967 -22.813 1.00 45.94 164 THR A C 1
ATOM 1314 O O . THR A 1 164 ? 5.226 -14.120 -22.634 1.00 45.94 164 THR A O 1
ATOM 1317 N N . TYR A 1 165 ? 6.947 -12.695 -22.900 1.00 45.50 165 TYR A N 1
ATOM 1318 C CA . TYR A 1 165 ? 7.995 -13.685 -22.663 1.00 45.50 165 TYR A CA 1
ATOM 1319 C C . TYR A 1 165 ? 8.022 -14.077 -21.180 1.00 45.50 165 TYR A C 1
ATOM 1321 O O . TYR A 1 165 ? 8.744 -13.541 -20.347 1.00 45.50 165 TYR A O 1
ATOM 1329 N N . ARG A 1 166 ? 7.196 -15.081 -20.872 1.00 44.12 166 ARG A N 1
ATOM 1330 C CA . ARG A 1 166 ? 6.993 -15.807 -19.604 1.00 44.12 166 ARG A CA 1
ATOM 1331 C C . ARG A 1 166 ? 8.244 -16.503 -19.032 1.00 44.12 166 ARG A C 1
ATOM 1333 O O . ARG A 1 166 ? 8.119 -17.472 -18.280 1.00 44.12 166 ARG A O 1
ATOM 1340 N N . GLY A 1 167 ? 9.445 -16.036 -19.356 1.00 53.00 167 GLY A N 1
ATOM 1341 C CA . GLY A 1 167 ? 10.631 -16.322 -18.561 1.00 53.00 167 GLY A CA 1
ATOM 1342 C C . GLY A 1 167 ? 10.502 -15.602 -17.223 1.00 53.00 167 GLY A C 1
ATOM 1343 O O . GLY A 1 167 ? 9.944 -14.514 -17.143 1.00 53.00 167 GLY A O 1
ATOM 1344 N N . GLN A 1 168 ? 10.966 -16.205 -16.135 1.00 59.88 168 GLN A N 1
ATOM 1345 C CA . GLN A 1 168 ? 10.961 -15.588 -14.806 1.00 59.88 168 GLN A CA 1
ATOM 1346 C C . GLN A 1 168 ? 11.993 -14.443 -14.710 1.00 59.88 168 GLN A C 1
ATOM 1348 O O . GLN A 1 168 ? 12.891 -14.488 -13.860 1.00 59.88 168 GLN A O 1
ATOM 1353 N N . ASN A 1 169 ? 11.890 -13.446 -15.586 1.00 73.00 169 ASN A N 1
ATOM 1354 C CA . ASN A 1 169 ? 12.856 -12.373 -15.740 1.00 73.00 169 ASN A CA 1
ATOM 1355 C C . ASN A 1 169 ? 12.943 -11.561 -14.447 1.00 73.00 169 ASN A C 1
ATOM 1357 O O . ASN A 1 169 ? 11.949 -11.333 -13.743 1.00 73.00 169 ASN A O 1
ATOM 1361 N N . LEU A 1 170 ? 14.165 -11.156 -14.094 1.00 80.94 170 LEU A N 1
ATOM 1362 C CA . LEU A 1 170 ? 14.425 -10.425 -12.852 1.00 80.94 170 LEU A CA 1
ATOM 1363 C C . LEU A 1 170 ? 13.646 -9.107 -12.820 1.00 80.94 170 LEU A C 1
ATOM 1365 O O . LEU A 1 170 ? 13.148 -8.717 -11.762 1.00 80.94 170 LEU A O 1
ATOM 1369 N N . SER A 1 171 ? 13.505 -8.471 -13.984 1.00 81.00 171 SER A N 1
ATOM 1370 C CA . SER A 1 171 ? 12.696 -7.273 -14.188 1.00 81.00 171 SER A CA 1
ATOM 1371 C C . SER A 1 171 ? 11.276 -7.435 -13.643 1.00 81.00 171 SER A C 1
ATOM 1373 O O . SER A 1 171 ? 10.827 -6.646 -12.808 1.00 81.00 171 SER A O 1
ATOM 1375 N N . TRP A 1 172 ? 10.593 -8.512 -14.028 1.00 82.69 172 TRP A N 1
ATOM 1376 C CA . TRP A 1 172 ? 9.219 -8.767 -13.607 1.00 82.69 172 TRP A CA 1
ATOM 1377 C C . TRP A 1 172 ? 9.103 -8.973 -12.089 1.00 82.69 172 TRP A C 1
ATOM 1379 O O . TRP A 1 172 ? 8.223 -8.403 -11.441 1.00 82.69 172 TRP A O 1
ATOM 1389 N N . LYS A 1 173 ? 10.053 -9.703 -11.485 1.00 87.56 173 LYS A N 1
ATOM 1390 C CA . LYS A 1 173 ? 10.117 -9.893 -10.022 1.00 87.56 173 LYS A CA 1
ATOM 1391 C C . LYS A 1 173 ? 10.286 -8.562 -9.284 1.00 87.56 173 LYS A C 1
ATOM 1393 O O . LYS A 1 173 ? 9.674 -8.354 -8.236 1.00 87.56 173 LYS A O 1
ATOM 1398 N N . TYR A 1 174 ? 11.101 -7.652 -9.817 1.00 88.62 174 TYR A N 1
ATOM 1399 C CA . TYR A 1 174 ? 11.259 -6.312 -9.250 1.00 88.62 174 TYR A CA 1
ATOM 1400 C C . TYR A 1 174 ? 10.031 -5.427 -9.459 1.00 88.62 174 TYR A C 1
ATOM 1402 O O . TYR A 1 174 ? 9.700 -4.664 -8.550 1.00 88.62 174 TYR A O 1
ATOM 1410 N N . GLY A 1 175 ? 9.327 -5.574 -10.583 1.00 86.00 175 GLY A N 1
ATOM 1411 C CA . GLY A 1 175 ? 8.031 -4.935 -10.813 1.00 86.00 175 GLY A CA 1
ATOM 1412 C C . GLY A 1 175 ? 7.018 -5.314 -9.735 1.00 86.00 175 GLY A C 1
ATOM 1413 O O . GLY A 1 175 ? 6.471 -4.439 -9.070 1.00 86.00 175 GLY A O 1
ATOM 1414 N N . ILE A 1 176 ? 6.872 -6.613 -9.460 1.00 87.75 176 ILE A N 1
ATOM 1415 C CA . ILE A 1 176 ? 6.001 -7.123 -8.389 1.00 87.75 176 ILE A CA 1
ATOM 1416 C C . ILE A 1 176 ? 6.347 -6.522 -7.027 1.00 87.75 176 ILE A C 1
ATOM 1418 O O . ILE A 1 176 ? 5.468 -6.026 -6.322 1.00 87.75 176 ILE A O 1
ATOM 1422 N N . LEU A 1 177 ? 7.624 -6.570 -6.642 1.00 90.69 177 LEU A N 1
ATOM 1423 C CA . LEU A 1 177 ? 8.069 -6.039 -5.354 1.00 90.69 177 LEU A CA 1
ATOM 1424 C C . LEU A 1 177 ? 7.804 -4.535 -5.257 1.00 90.69 177 LEU A C 1
ATOM 1426 O O . LEU A 1 177 ? 7.329 -4.064 -4.227 1.00 90.69 177 LEU A O 1
ATOM 1430 N N . SER A 1 178 ? 8.059 -3.790 -6.334 1.00 89.69 178 SER A N 1
ATOM 1431 C CA . SER A 1 178 ? 7.753 -2.362 -6.415 1.00 89.69 178 SER A CA 1
ATOM 1432 C C . SER A 1 178 ? 6.263 -2.099 -6.170 1.00 89.69 178 SER A C 1
ATOM 1434 O O . SER A 1 178 ? 5.922 -1.286 -5.311 1.00 89.69 178 SER A O 1
ATOM 1436 N N . THR A 1 179 ? 5.368 -2.840 -6.831 1.00 88.62 179 THR A N 1
ATOM 1437 C CA . THR A 1 179 ? 3.914 -2.710 -6.643 1.00 88.62 179 THR A CA 1
ATOM 1438 C C . THR A 1 179 ? 3.468 -3.089 -5.233 1.00 88.62 179 THR A C 1
ATOM 1440 O O . THR A 1 179 ? 2.658 -2.382 -4.636 1.00 88.62 179 THR A O 1
ATOM 1443 N N . PHE A 1 180 ? 4.032 -4.153 -4.658 1.00 90.81 180 PHE A N 1
ATOM 1444 C CA . PHE A 1 180 ? 3.761 -4.543 -3.276 1.00 90.81 180 PHE A CA 1
ATOM 1445 C C . PHE A 1 180 ? 4.122 -3.422 -2.292 1.00 90.81 180 PHE A C 1
ATOM 1447 O O . PHE A 1 180 ? 3.286 -3.010 -1.486 1.00 90.81 180 PHE A O 1
ATOM 1454 N N . PHE A 1 181 ? 5.342 -2.880 -2.381 1.00 91.94 181 PHE A N 1
ATOM 1455 C CA . PHE A 1 181 ? 5.771 -1.786 -1.507 1.00 91.94 181 PHE A CA 1
ATOM 1456 C C . PHE A 1 181 ? 4.972 -0.505 -1.746 1.00 91.94 181 PHE A C 1
ATOM 1458 O O . PHE A 1 181 ? 4.694 0.203 -0.777 1.00 91.94 181 PHE A O 1
ATOM 1465 N N . ARG A 1 182 ? 4.549 -0.246 -2.994 1.00 90.25 182 ARG A N 1
ATOM 1466 C CA . ARG A 1 182 ? 3.632 0.848 -3.335 1.00 90.25 182 ARG A CA 1
ATOM 1467 C C . ARG A 1 182 ? 2.318 0.730 -2.563 1.00 90.25 182 ARG A C 1
ATOM 1469 O O . ARG A 1 182 ? 1.937 1.654 -1.853 1.00 90.25 182 ARG A O 1
ATOM 1476 N N . ASN A 1 183 ? 1.658 -0.423 -2.643 1.00 90.38 183 ASN A N 1
ATOM 1477 C CA . ASN A 1 183 ? 0.395 -0.658 -1.940 1.00 90.38 183 ASN A CA 1
ATOM 1478 C C . ASN A 1 183 ? 0.577 -0.547 -0.418 1.00 90.38 183 ASN A C 1
ATOM 1480 O O . ASN A 1 183 ? -0.208 0.121 0.254 1.00 90.38 183 ASN A O 1
ATOM 1484 N N . MET A 1 184 ? 1.642 -1.146 0.123 1.00 93.56 184 MET A N 1
ATOM 1485 C CA . MET A 1 184 ? 1.920 -1.133 1.560 1.00 93.56 184 MET A CA 1
ATOM 1486 C C . MET A 1 184 ? 2.133 0.275 2.119 1.00 93.56 184 MET A C 1
ATOM 1488 O O . MET A 1 184 ? 1.563 0.590 3.163 1.00 93.56 184 MET A O 1
ATOM 1492 N N . TRP A 1 185 ? 2.913 1.144 1.461 1.00 93.88 185 TRP A N 1
ATOM 1493 C CA . TRP A 1 185 ? 3.119 2.491 2.004 1.00 93.88 185 TRP A CA 1
ATOM 1494 C C . TRP A 1 185 ? 1.837 3.326 1.962 1.00 93.88 185 TRP A C 1
ATOM 1496 O O . TRP A 1 185 ? 1.598 4.068 2.916 1.00 93.88 185 TRP A O 1
ATOM 1506 N N . VAL A 1 186 ? 1.005 3.172 0.917 1.00 90.06 186 VAL A N 1
ATOM 1507 C CA . VAL A 1 186 ? -0.303 3.844 0.798 1.00 90.06 186 VAL A CA 1
ATOM 1508 C C . VAL A 1 186 ? -1.204 3.440 1.960 1.00 90.06 186 VAL A C 1
ATOM 1510 O O . VAL A 1 186 ? -1.786 4.303 2.611 1.00 90.06 186 VAL A O 1
ATOM 1513 N N . ILE A 1 187 ? -1.275 2.142 2.270 1.00 92.31 187 ILE A N 1
ATOM 1514 C CA . ILE A 1 187 ? -2.060 1.619 3.396 1.00 92.31 187 ILE A CA 1
ATOM 1515 C C . ILE A 1 187 ? -1.555 2.170 4.724 1.00 92.31 187 ILE A C 1
ATOM 1517 O O . ILE A 1 187 ? -2.351 2.634 5.535 1.00 92.31 187 ILE A O 1
ATOM 1521 N N . LEU A 1 188 ? -0.241 2.130 4.952 1.00 93.62 188 LEU A N 1
ATOM 1522 C CA . LEU A 1 188 ? 0.357 2.623 6.191 1.00 93.62 188 LEU A CA 1
ATOM 1523 C C . LEU A 1 188 ? 0.114 4.124 6.361 1.00 93.62 188 LEU A C 1
ATOM 1525 O O . LEU A 1 188 ? -0.257 4.561 7.447 1.00 93.62 188 LEU A O 1
ATOM 1529 N N . PHE A 1 189 ? 0.257 4.903 5.287 1.00 92.38 189 PHE A N 1
ATOM 1530 C CA . PHE A 1 189 ? -0.014 6.338 5.295 1.00 92.38 189 PHE A CA 1
ATOM 1531 C C . PHE A 1 189 ? -1.496 6.635 5.552 1.00 92.38 189 PHE A C 1
ATOM 1533 O O . PHE A 1 189 ? -1.821 7.446 6.418 1.00 92.38 189 PHE A O 1
ATOM 1540 N N . ALA A 1 190 ? -2.403 5.932 4.869 1.00 92.25 190 ALA A N 1
ATOM 1541 C CA . ALA A 1 190 ? -3.837 6.023 5.128 1.00 92.25 190 ALA A CA 1
ATOM 1542 C C . ALA A 1 190 ? -4.173 5.637 6.577 1.00 92.25 190 ALA A C 1
ATOM 1544 O O . ALA A 1 190 ? -4.996 6.291 7.209 1.00 92.25 190 ALA A O 1
ATOM 1545 N N . GLY A 1 191 ? -3.489 4.632 7.129 1.00 93.75 191 GLY A N 1
ATOM 1546 C CA . GLY A 1 191 ? -3.586 4.238 8.530 1.00 93.75 191 GLY A CA 1
ATOM 1547 C C . GLY A 1 191 ? -3.160 5.346 9.490 1.00 93.75 191 GLY A C 1
ATOM 1548 O O . GLY A 1 191 ? -3.869 5.593 10.459 1.00 93.75 191 GLY A O 1
ATOM 1549 N N . VAL A 1 192 ? -2.066 6.065 9.205 1.00 95.25 192 VAL A N 1
ATOM 1550 C CA . VAL A 1 192 ? -1.662 7.253 9.983 1.00 95.25 192 VAL A CA 1
ATOM 1551 C C . VAL A 1 192 ? -2.761 8.309 9.957 1.00 95.25 192 VAL A C 1
ATOM 1553 O O . VAL A 1 192 ? -3.183 8.771 11.015 1.00 95.25 192 VAL A O 1
ATOM 1556 N N . VAL A 1 193 ? -3.251 8.672 8.768 1.00 95.31 193 VAL A N 1
ATOM 1557 C CA . VAL A 1 193 ? -4.303 9.689 8.610 1.00 95.31 193 VAL A CA 1
ATOM 1558 C C . VAL A 1 193 ? -5.565 9.280 9.368 1.00 95.31 193 VAL A C 1
ATOM 1560 O O . VAL A 1 193 ? -6.106 10.071 10.138 1.00 95.31 193 VAL A O 1
ATOM 1563 N N . LEU A 1 194 ? -6.000 8.031 9.205 1.00 95.19 194 LEU A N 1
ATOM 1564 C CA . LEU A 1 194 ? -7.180 7.500 9.876 1.00 95.19 194 LEU A CA 1
ATOM 1565 C C . LEU A 1 194 ? -7.006 7.487 11.397 1.00 95.19 194 LEU A C 1
ATOM 1567 O O . LEU A 1 194 ? -7.914 7.902 12.109 1.00 95.19 194 LEU A O 1
ATOM 1571 N N . TYR A 1 195 ? -5.844 7.066 11.899 1.00 94.12 195 TYR A N 1
ATOM 1572 C CA . TYR A 1 195 ? -5.550 7.051 13.331 1.00 94.12 195 TYR A CA 1
ATOM 1573 C C . TYR A 1 195 ? -5.530 8.461 13.930 1.00 94.12 195 TYR A C 1
ATOM 1575 O O . TYR A 1 195 ? -6.075 8.694 15.005 1.00 94.12 195 TYR A O 1
ATOM 1583 N N . VAL A 1 196 ? -4.960 9.440 13.222 1.00 94.69 196 VAL A N 1
ATOM 1584 C CA . VAL A 1 196 ? -5.016 10.846 13.646 1.00 94.69 196 VAL A CA 1
ATOM 1585 C C . VAL A 1 196 ? -6.467 11.326 13.711 1.00 94.69 196 VAL A C 1
ATOM 1587 O O . VAL A 1 196 ? -6.863 11.921 14.712 1.00 94.69 196 VAL A O 1
ATOM 1590 N N . ILE A 1 197 ? -7.284 11.020 12.696 1.00 94.94 197 ILE A N 1
ATOM 1591 C CA . ILE A 1 197 ? -8.712 11.368 12.685 1.00 94.94 197 ILE A CA 1
ATOM 1592 C C . ILE A 1 197 ? -9.442 10.727 13.871 1.00 94.94 197 ILE A C 1
ATOM 1594 O O . ILE A 1 197 ? -10.215 11.415 14.536 1.00 94.94 197 ILE A O 1
ATOM 1598 N N . THR A 1 198 ? -9.202 9.448 14.181 1.00 92.94 198 THR A N 1
ATOM 1599 C CA . THR A 1 198 ? -9.874 8.787 15.311 1.00 92.94 198 THR A CA 1
ATOM 1600 C C . THR A 1 198 ? -9.450 9.365 16.657 1.00 92.94 198 THR A C 1
ATOM 1602 O O . THR A 1 198 ? -10.307 9.562 17.519 1.00 92.94 198 THR A O 1
ATOM 1605 N N . VAL A 1 199 ? -8.169 9.698 16.844 1.00 92.38 199 VAL A N 1
ATOM 1606 C CA . VAL A 1 199 ? -7.682 10.378 18.056 1.00 92.38 199 VAL A CA 1
ATOM 1607 C C . VAL 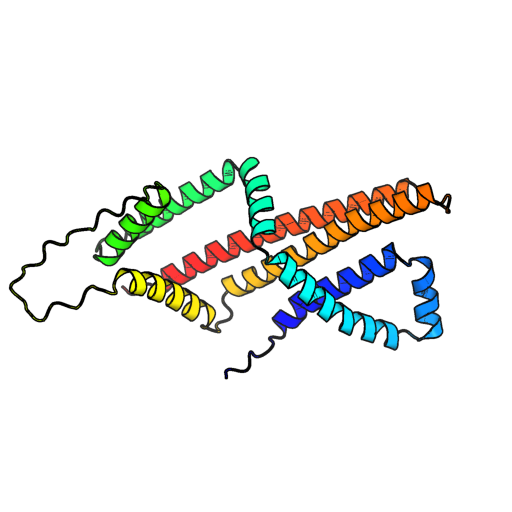A 1 199 ? -8.338 11.754 18.204 1.00 92.38 199 VAL A C 1
ATOM 1609 O O . VAL A 1 199 ? -8.862 12.065 19.272 1.00 92.38 199 VAL A O 1
ATOM 1612 N N . VAL A 1 200 ? -8.386 12.552 17.132 1.00 92.94 200 VAL A N 1
ATOM 1613 C CA . VAL A 1 200 ? -9.038 13.875 17.125 1.00 92.94 200 VAL A CA 1
ATOM 1614 C C . VAL A 1 200 ? -10.543 13.767 17.388 1.00 92.94 200 VAL A C 1
ATOM 1616 O O . VAL A 1 200 ? -11.092 14.541 18.170 1.00 92.94 200 VAL A O 1
ATOM 1619 N N . ALA A 1 201 ? -11.219 12.779 16.802 1.00 92.00 201 ALA A N 1
ATOM 1620 C CA . ALA A 1 201 ? -12.638 12.541 17.049 1.00 92.00 201 ALA A CA 1
ATOM 1621 C C . ALA A 1 201 ? -12.907 12.150 18.513 1.00 92.00 201 ALA A C 1
ATOM 1623 O O . ALA A 1 201 ? -13.850 12.653 19.121 1.00 92.00 201 ALA A O 1
ATOM 1624 N N . ARG A 1 202 ? -12.063 11.296 19.111 1.00 89.75 202 ARG A N 1
ATOM 1625 C CA . ARG A 1 202 ? -12.173 10.914 20.530 1.00 89.75 202 ARG A CA 1
ATOM 1626 C C . ARG A 1 202 ? -11.913 12.092 21.471 1.00 89.75 202 ARG A C 1
ATOM 1628 O O . ARG A 1 202 ? -12.634 12.217 22.457 1.00 89.75 202 ARG A O 1
ATOM 1635 N N . LEU A 1 203 ? -10.959 12.967 21.132 1.00 90.38 203 LEU A N 1
ATOM 1636 C CA . LEU A 1 203 ? -10.727 14.247 21.820 1.00 90.38 203 LEU A CA 1
ATOM 1637 C C . LEU A 1 203 ? -11.987 15.111 21.834 1.00 90.38 203 LEU A C 1
ATOM 1639 O O . LEU A 1 203 ? -12.370 15.618 22.885 1.00 90.38 203 LEU A O 1
ATOM 1643 N N . TYR A 1 204 ? -12.651 15.244 20.687 1.00 92.75 204 TYR A N 1
ATOM 1644 C CA . TYR A 1 204 ? -13.850 16.070 20.571 1.00 92.75 204 TYR A CA 1
ATOM 1645 C C . TYR A 1 204 ? -15.052 15.492 21.331 1.00 92.75 204 TYR A C 1
ATOM 1647 O O . TYR A 1 204 ? -15.787 16.227 21.985 1.00 92.75 204 TYR A O 1
ATOM 1655 N N . LEU A 1 205 ? -15.236 14.170 21.283 1.00 92.75 205 LEU A N 1
ATOM 1656 C CA . LEU A 1 205 ? -16.359 13.477 21.923 1.00 92.75 205 LEU A CA 1
ATOM 1657 C C . LEU A 1 205 ? -16.191 13.275 23.439 1.00 92.75 205 LEU A C 1
ATOM 1659 O O . LEU A 1 205 ? -17.044 12.641 24.050 1.00 92.75 205 LEU A O 1
ATOM 1663 N N . GLN A 1 206 ? -15.112 13.790 24.045 1.00 85.75 206 GLN A N 1
ATOM 1664 C CA . GLN A 1 206 ? -14.783 13.600 25.468 1.00 85.75 206 GLN A CA 1
ATOM 1665 C C . GLN A 1 206 ? -14.728 12.121 25.891 1.00 85.75 206 GLN A C 1
ATOM 1667 O O . GLN A 1 206 ? -14.972 11.771 27.046 1.00 85.75 206 GLN A O 1
ATOM 1672 N N . ASN A 1 207 ? -14.386 11.242 24.949 1.00 81.75 207 ASN A N 1
ATOM 1673 C CA . ASN A 1 207 ? -14.168 9.831 25.235 1.00 81.75 207 ASN A CA 1
ATOM 1674 C C . ASN A 1 207 ? -12.802 9.630 25.902 1.00 81.75 207 ASN A C 1
ATOM 1676 O O . ASN A 1 207 ? -11.932 10.502 25.855 1.00 81.75 207 ASN A O 1
ATOM 1680 N N . GLN A 1 208 ? -12.591 8.451 26.495 1.00 83.44 208 GLN A N 1
ATOM 1681 C CA . GLN A 1 208 ? -11.284 8.080 27.033 1.00 83.44 208 GLN A CA 1
ATOM 1682 C C . GLN A 1 208 ? -10.219 8.165 25.937 1.00 83.44 208 GLN A C 1
ATOM 1684 O O . GLN A 1 208 ? -10.273 7.467 24.918 1.00 83.44 208 GLN A O 1
ATOM 1689 N N . LEU A 1 209 ? -9.268 9.070 26.149 1.00 84.75 209 LEU A N 1
ATOM 1690 C CA . LEU A 1 209 ? -8.164 9.278 25.235 1.00 84.75 209 LEU A CA 1
ATOM 1691 C C . LEU A 1 209 ? -7.159 8.143 25.364 1.00 84.75 209 LEU A C 1
ATOM 1693 O O . LEU A 1 209 ? -6.867 7.721 26.485 1.00 84.75 209 LEU A O 1
ATOM 1697 N N . PRO A 1 210 ? -6.596 7.667 24.241 1.00 84.81 210 PRO A N 1
ATOM 1698 C CA . PRO A 1 210 ? -5.410 6.839 24.324 1.00 84.81 210 PRO A CA 1
ATOM 1699 C C . PRO A 1 210 ? -4.292 7.635 25.003 1.00 84.81 210 PRO A C 1
ATOM 1701 O O . PRO A 1 210 ? -4.198 8.855 24.838 1.00 84.81 210 PRO A O 1
ATOM 1704 N N . ASP A 1 211 ? -3.437 6.934 25.745 1.00 90.44 211 ASP A N 1
ATOM 1705 C CA . ASP A 1 211 ? -2.228 7.520 26.318 1.00 90.44 211 ASP A CA 1
ATOM 1706 C C . ASP A 1 211 ? -1.447 8.263 25.208 1.00 90.44 211 ASP A C 1
ATOM 1708 O O . ASP A 1 211 ? -1.187 7.675 24.148 1.00 90.44 211 ASP A O 1
ATOM 1712 N N . PRO A 1 212 ? -1.089 9.548 25.401 1.00 88.81 212 PRO A N 1
ATOM 1713 C CA . PRO A 1 212 ? -0.416 10.346 24.381 1.00 88.81 212 PRO A CA 1
ATOM 1714 C C . PRO A 1 212 ? 0.922 9.745 23.934 1.00 88.81 212 PRO A C 1
ATOM 1716 O O . PRO A 1 212 ? 1.281 9.881 22.763 1.00 88.81 212 PRO A O 1
ATOM 1719 N N . PHE A 1 213 ? 1.644 9.042 24.812 1.00 91.88 213 PHE A N 1
ATOM 1720 C CA . PHE A 1 213 ? 2.874 8.341 24.446 1.00 91.88 213 PHE A CA 1
ATOM 1721 C C . PHE A 1 213 ? 2.582 7.149 23.538 1.00 91.88 213 PHE A C 1
ATOM 1723 O O . PHE A 1 213 ? 3.270 6.957 22.532 1.00 91.88 213 PHE A O 1
ATOM 1730 N N . VAL A 1 214 ? 1.527 6.384 23.834 1.00 91.06 214 VAL A N 1
ATOM 1731 C CA . VAL A 1 214 ? 1.097 5.265 22.985 1.00 91.06 214 VAL A CA 1
ATOM 1732 C C . VAL A 1 214 ? 0.652 5.798 21.627 1.00 91.06 214 VAL A C 1
ATOM 1734 O O . VAL A 1 214 ? 1.177 5.366 20.603 1.00 91.06 214 VAL A O 1
ATOM 1737 N N . ALA A 1 215 ? -0.227 6.800 21.597 1.00 92.06 215 ALA A N 1
ATOM 1738 C CA . ALA A 1 215 ? -0.707 7.388 20.352 1.00 92.06 215 ALA A CA 1
ATOM 1739 C C . ALA A 1 215 ? 0.421 7.998 19.507 1.00 92.06 215 ALA A C 1
ATOM 1741 O O . ALA A 1 215 ? 0.496 7.731 18.306 1.00 92.06 215 ALA A O 1
ATOM 1742 N N . GLY A 1 216 ? 1.331 8.750 20.132 1.00 92.62 216 GLY A N 1
ATOM 1743 C CA . GLY A 1 216 ? 2.506 9.303 19.464 1.00 92.62 216 GLY A CA 1
ATOM 1744 C C . GLY A 1 216 ? 3.410 8.213 18.888 1.00 92.62 216 GLY A C 1
ATOM 1745 O O . GLY A 1 216 ? 3.815 8.303 17.730 1.00 92.62 216 GLY A O 1
ATOM 1746 N N . SER A 1 217 ? 3.673 7.146 19.650 1.00 93.38 217 SER A N 1
ATOM 1747 C CA . SER A 1 217 ? 4.518 6.038 19.187 1.00 93.38 217 SER A CA 1
ATOM 1748 C C . SER A 1 217 ? 3.914 5.294 17.993 1.00 93.38 217 SER A C 1
ATOM 1750 O O . SER A 1 217 ? 4.636 5.002 17.042 1.00 93.38 217 SER A O 1
ATOM 1752 N N . VAL A 1 218 ? 2.595 5.067 17.973 1.00 93.56 218 VAL A N 1
ATOM 1753 C CA . VAL A 1 218 ? 1.902 4.434 16.839 1.00 93.56 218 VAL A CA 1
ATOM 1754 C C . VAL A 1 218 ? 2.010 5.289 15.578 1.00 93.56 218 VAL A C 1
ATOM 1756 O O . VAL A 1 218 ? 2.374 4.770 14.522 1.00 93.56 218 VAL A O 1
ATOM 1759 N N . ILE A 1 219 ? 1.769 6.601 15.682 1.00 94.56 219 ILE A N 1
ATOM 1760 C CA . ILE A 1 219 ? 1.896 7.530 14.547 1.00 94.56 219 ILE A CA 1
ATOM 1761 C C . ILE A 1 219 ? 3.327 7.519 14.003 1.00 94.56 219 ILE A C 1
ATOM 1763 O O . ILE A 1 219 ? 3.525 7.399 12.791 1.00 94.56 219 ILE A O 1
ATOM 1767 N N . VAL A 1 220 ? 4.325 7.613 14.886 1.00 95.06 220 VAL A N 1
ATOM 1768 C CA . VAL A 1 220 ? 5.743 7.627 14.504 1.00 95.06 220 VAL A CA 1
ATOM 1769 C C . VAL A 1 220 ? 6.142 6.313 13.838 1.00 95.06 220 VAL A C 1
ATOM 1771 O O . VAL A 1 220 ? 6.742 6.340 12.765 1.00 95.06 220 VAL A O 1
ATOM 1774 N N . LEU A 1 221 ? 5.774 5.165 14.412 1.00 95.69 221 LEU A N 1
ATOM 1775 C CA . LEU A 1 221 ? 6.106 3.855 13.851 1.00 95.69 221 LEU A CA 1
ATOM 1776 C C . LEU A 1 221 ? 5.466 3.646 12.478 1.00 95.69 221 LEU A C 1
ATOM 1778 O O . LEU A 1 221 ? 6.173 3.299 11.532 1.00 95.69 221 LEU A O 1
ATOM 1782 N N . LEU A 1 222 ? 4.161 3.901 12.334 1.00 94.31 222 LEU A N 1
ATOM 1783 C CA . LEU A 1 222 ? 3.474 3.777 11.044 1.00 94.31 222 LEU A CA 1
ATOM 1784 C C . LEU A 1 222 ? 4.084 4.708 9.987 1.00 94.31 222 LEU A C 1
ATOM 1786 O O . LEU A 1 222 ? 4.272 4.295 8.842 1.00 94.31 222 LEU A O 1
ATOM 1790 N N . SER A 1 223 ? 4.463 5.929 10.376 1.00 93.94 223 SER A N 1
ATOM 1791 C CA . SER A 1 223 ? 5.133 6.883 9.485 1.00 93.94 223 SER A CA 1
ATOM 1792 C C . SER A 1 223 ? 6.517 6.388 9.054 1.00 93.94 223 SER A C 1
ATOM 1794 O O . SER A 1 223 ? 6.839 6.427 7.868 1.00 93.94 223 SER A O 1
ATOM 1796 N N . ILE A 1 224 ? 7.323 5.860 9.983 1.00 94.75 224 ILE A N 1
ATOM 1797 C CA . ILE A 1 224 ? 8.641 5.280 9.679 1.00 94.75 224 ILE A CA 1
ATOM 1798 C C . ILE A 1 224 ? 8.498 4.084 8.733 1.00 94.75 224 ILE A C 1
ATOM 1800 O O . ILE A 1 224 ? 9.200 4.019 7.725 1.00 94.75 224 ILE A O 1
ATOM 1804 N N . PHE A 1 225 ? 7.573 3.158 9.003 1.00 94.44 225 PHE A N 1
ATOM 1805 C CA . PHE A 1 225 ? 7.338 2.012 8.122 1.00 94.44 225 PHE A CA 1
ATOM 1806 C C . PHE A 1 225 ? 6.841 2.437 6.738 1.00 94.44 225 PHE A C 1
ATOM 1808 O O . PHE A 1 225 ? 7.285 1.868 5.738 1.00 94.44 225 PHE A O 1
ATOM 1815 N N . SER A 1 226 ? 5.977 3.455 6.659 1.00 94.25 226 SER A N 1
ATOM 1816 C CA . SER A 1 226 ? 5.530 4.027 5.385 1.00 94.25 226 SER A CA 1
ATOM 1817 C C . SER A 1 226 ? 6.717 4.589 4.591 1.00 94.25 226 SER A C 1
ATOM 1819 O O . SER A 1 226 ? 6.908 4.223 3.431 1.00 94.25 226 SER A O 1
ATOM 1821 N N . LEU A 1 227 ? 7.602 5.361 5.233 1.00 91.25 227 LEU A N 1
ATOM 1822 C CA . LEU A 1 227 ? 8.826 5.881 4.610 1.00 91.25 227 LEU A CA 1
ATOM 1823 C C . LEU A 1 227 ? 9.776 4.769 4.144 1.00 91.25 227 LEU A C 1
ATOM 1825 O O . LEU A 1 227 ? 10.316 4.851 3.041 1.00 91.25 227 LEU A O 1
ATOM 1829 N N . ILE A 1 228 ? 9.964 3.715 4.945 1.00 93.62 228 ILE A N 1
ATOM 1830 C CA . ILE A 1 228 ? 10.766 2.547 4.549 1.00 93.62 228 ILE A CA 1
ATOM 1831 C C . ILE A 1 228 ? 10.165 1.900 3.298 1.00 93.62 228 ILE A C 1
ATOM 1833 O O . ILE A 1 228 ? 10.899 1.603 2.355 1.00 93.62 228 ILE A O 1
ATOM 1837 N N . CYS A 1 229 ? 8.845 1.714 3.248 1.00 93.50 229 CYS A N 1
ATOM 1838 C CA . CYS A 1 229 ? 8.173 1.129 2.089 1.00 93.50 229 CYS A CA 1
ATOM 1839 C C . CYS A 1 229 ? 8.339 1.998 0.831 1.00 93.50 229 CYS A C 1
ATOM 1841 O O . CYS A 1 229 ? 8.656 1.461 -0.229 1.00 93.50 229 CYS A O 1
ATOM 1843 N N . ILE A 1 230 ? 8.246 3.327 0.950 1.00 89.94 230 ILE A N 1
ATOM 1844 C CA . ILE A 1 230 ? 8.531 4.265 -0.151 1.00 89.94 230 ILE A CA 1
ATOM 1845 C C . ILE A 1 230 ? 9.971 4.088 -0.661 1.00 89.94 230 ILE A C 1
ATOM 1847 O O . ILE A 1 230 ? 10.202 3.949 -1.864 1.00 89.94 230 ILE A O 1
ATOM 1851 N N . GLN A 1 231 ? 10.958 4.035 0.238 1.00 87.88 231 GLN A N 1
ATOM 1852 C CA . GLN A 1 231 ? 12.359 3.833 -0.147 1.00 87.88 231 GLN A CA 1
ATOM 1853 C C . GLN A 1 231 ? 12.579 2.492 -0.859 1.00 87.88 231 GLN A C 1
ATOM 1855 O O . GLN A 1 231 ? 13.302 2.431 -1.859 1.00 87.88 231 GLN A O 1
ATOM 1860 N N . GLN A 1 232 ? 11.954 1.415 -0.371 1.00 92.31 232 GLN A N 1
ATOM 1861 C CA . GLN A 1 232 ? 12.040 0.101 -1.007 1.00 92.31 232 GLN A CA 1
ATOM 1862 C C . GLN A 1 232 ? 11.380 0.104 -2.388 1.00 92.31 232 GLN A C 1
ATOM 1864 O O . GLN A 1 232 ? 11.989 -0.403 -3.330 1.00 92.31 232 GLN A O 1
ATOM 1869 N N . GLN A 1 233 ? 10.207 0.727 -2.548 1.00 90.62 233 GLN A N 1
ATOM 1870 C CA . GLN A 1 233 ? 9.549 0.879 -3.850 1.00 90.62 233 GLN A CA 1
ATOM 1871 C C . GLN A 1 233 ? 10.507 1.505 -4.870 1.00 90.62 233 GLN A C 1
ATOM 1873 O O . GLN A 1 233 ? 10.754 0.921 -5.924 1.00 90.62 233 GLN A O 1
ATOM 1878 N N . PHE A 1 234 ? 11.115 2.650 -4.545 1.00 84.81 234 PHE A N 1
ATOM 1879 C CA . PHE A 1 234 ? 12.057 3.308 -5.454 1.00 84.81 234 PHE A CA 1
ATOM 1880 C C . PHE A 1 234 ? 13.278 2.444 -5.764 1.00 84.81 234 PHE A C 1
ATOM 1882 O O . PHE A 1 234 ? 13.710 2.361 -6.916 1.00 84.81 234 PHE A O 1
ATOM 1889 N N . LYS A 1 235 ? 13.831 1.768 -4.754 1.00 87.00 235 LYS A N 1
ATOM 1890 C CA . LYS A 1 235 ? 14.964 0.857 -4.931 1.00 87.00 235 LYS A CA 1
ATOM 1891 C C . LYS A 1 235 ? 14.630 -0.282 -5.896 1.00 87.00 235 LYS A C 1
ATOM 1893 O O . LYS A 1 235 ? 15.456 -0.600 -6.751 1.00 87.00 235 LYS A O 1
ATOM 1898 N N . PHE A 1 236 ? 13.449 -0.889 -5.780 1.00 88.62 236 PHE A N 1
ATOM 1899 C CA . PHE A 1 236 ? 13.022 -1.966 -6.674 1.00 88.62 236 PHE A CA 1
ATOM 1900 C C . PHE A 1 236 ? 12.666 -1.458 -8.069 1.00 88.62 236 PHE A C 1
ATOM 1902 O O . PHE A 1 236 ? 13.111 -2.068 -9.036 1.00 88.62 236 PHE A O 1
ATOM 1909 N N . LYS A 1 237 ? 12.010 -0.299 -8.194 1.00 83.44 237 LYS A N 1
ATOM 1910 C CA . LYS A 1 237 ? 11.745 0.335 -9.495 1.00 83.44 237 LYS A CA 1
ATOM 1911 C C . LYS A 1 237 ? 13.039 0.638 -10.261 1.00 83.44 237 LYS A C 1
ATOM 1913 O O . LYS A 1 237 ? 13.160 0.298 -11.432 1.00 83.44 237 LYS A O 1
ATOM 1918 N N . ARG A 1 238 ? 14.067 1.178 -9.593 1.00 80.44 238 ARG A N 1
ATOM 1919 C CA . ARG A 1 238 ? 15.391 1.400 -10.215 1.00 80.44 238 ARG A CA 1
ATOM 1920 C C . ARG A 1 238 ? 16.057 0.099 -10.663 1.00 80.44 238 ARG A C 1
ATOM 1922 O O . ARG A 1 238 ? 16.688 0.059 -11.716 1.00 80.44 238 ARG A O 1
ATOM 1929 N N . ARG A 1 239 ? 15.946 -0.964 -9.860 1.00 83.31 239 ARG A N 1
ATOM 1930 C CA . ARG A 1 239 ? 16.486 -2.286 -10.214 1.00 83.31 239 ARG A CA 1
ATOM 1931 C C . ARG A 1 239 ? 15.756 -2.892 -11.406 1.00 83.31 239 ARG A C 1
ATOM 1933 O O . ARG A 1 239 ? 16.436 -3.406 -12.282 1.00 83.31 239 ARG A O 1
ATOM 1940 N N . GLN A 1 240 ? 14.429 -2.774 -11.453 1.00 86.25 240 GLN A N 1
ATOM 1941 C CA . GLN A 1 240 ? 13.598 -3.201 -12.577 1.00 86.25 240 GLN A CA 1
ATOM 1942 C C . GLN A 1 240 ? 14.062 -2.550 -13.881 1.00 86.25 240 GLN A C 1
ATOM 1944 O O . GLN A 1 240 ? 14.390 -3.264 -14.824 1.00 86.25 240 GLN A O 1
ATOM 1949 N N . ILE A 1 241 ? 14.172 -1.217 -13.898 1.00 76.81 241 ILE A N 1
ATOM 1950 C CA . ILE A 1 241 ? 14.624 -0.456 -15.072 1.00 76.81 241 ILE A CA 1
ATOM 1951 C C . ILE A 1 241 ? 16.004 -0.949 -15.518 1.00 76.81 241 ILE A C 1
ATOM 1953 O O . ILE A 1 241 ? 16.175 -1.343 -16.667 1.00 76.81 241 ILE A O 1
ATOM 1957 N N . ARG A 1 242 ? 16.971 -1.044 -14.592 1.00 75.62 242 ARG A N 1
ATOM 1958 C CA . ARG A 1 242 ? 18.323 -1.541 -14.902 1.00 75.62 242 ARG A CA 1
ATOM 1959 C C . ARG A 1 242 ? 18.310 -2.943 -15.516 1.00 75.62 242 ARG A C 1
ATOM 1961 O O . ARG A 1 242 ? 19.065 -3.205 -16.443 1.00 75.62 242 ARG A O 1
ATOM 1968 N N . THR A 1 243 ? 17.490 -3.849 -14.990 1.00 82.19 243 THR A N 1
ATOM 1969 C CA . THR A 1 243 ? 17.396 -5.209 -15.533 1.00 82.19 243 THR A CA 1
ATOM 1970 C C . THR A 1 243 ? 16.723 -5.251 -16.894 1.00 82.19 243 THR A C 1
ATOM 1972 O O . THR A 1 243 ? 17.203 -5.992 -17.737 1.00 82.19 243 THR A O 1
ATOM 1975 N N . MET A 1 244 ? 15.696 -4.429 -17.138 1.00 76.81 244 MET A N 1
ATOM 1976 C CA . MET A 1 244 ? 15.081 -4.307 -18.465 1.00 76.81 244 MET A CA 1
ATOM 1977 C C . MET A 1 244 ? 16.112 -3.871 -19.503 1.00 76.81 244 MET A C 1
ATOM 1979 O O . MET A 1 244 ? 16.225 -4.496 -20.545 1.00 76.81 244 MET A O 1
ATOM 1983 N N . ILE A 1 245 ? 16.920 -2.860 -19.183 1.00 73.31 245 ILE A N 1
ATOM 1984 C CA . ILE A 1 245 ? 17.964 -2.362 -20.088 1.00 73.31 245 ILE A CA 1
ATOM 1985 C C . ILE A 1 245 ? 19.001 -3.445 -20.391 1.00 73.31 245 ILE A C 1
ATOM 1987 O O . ILE A 1 245 ? 19.350 -3.659 -21.546 1.00 73.31 245 ILE A O 1
ATOM 1991 N N . ASN A 1 246 ? 19.480 -4.151 -19.364 1.00 74.62 246 ASN A N 1
ATOM 1992 C CA . ASN A 1 246 ? 20.446 -5.230 -19.560 1.00 74.62 246 ASN A CA 1
ATOM 1993 C C . ASN A 1 246 ? 19.858 -6.388 -20.381 1.00 74.62 246 ASN A C 1
ATOM 1995 O O . ASN A 1 246 ? 20.573 -6.990 -21.172 1.00 74.62 246 ASN A O 1
ATOM 1999 N N . GLU A 1 247 ? 18.579 -6.714 -20.181 1.00 78.56 247 GLU A N 1
ATOM 2000 C CA . GLU A 1 247 ? 17.881 -7.747 -20.954 1.00 78.56 247 GLU A CA 1
ATOM 2001 C C . GLU A 1 247 ? 17.724 -7.328 -22.426 1.00 78.56 247 GLU A C 1
ATOM 2003 O O . GLU A 1 247 ? 17.957 -8.152 -23.306 1.00 78.56 247 GLU A O 1
ATOM 2008 N N . LEU A 1 248 ? 17.421 -6.052 -22.698 1.00 72.31 248 LEU A N 1
ATOM 2009 C CA . LEU A 1 248 ? 17.344 -5.501 -24.057 1.00 72.31 248 LEU A CA 1
ATOM 2010 C C . LEU A 1 248 ? 18.702 -5.527 -24.767 1.00 72.31 248 LEU A C 1
ATOM 2012 O O . LEU A 1 248 ? 18.780 -5.966 -25.908 1.00 72.31 248 LEU A O 1
ATOM 2016 N N . ALA A 1 249 ? 19.774 -5.134 -24.076 1.00 72.69 249 ALA A N 1
ATOM 2017 C CA . ALA A 1 249 ? 21.124 -5.127 -24.640 1.00 72.69 249 ALA A CA 1
ATOM 2018 C C . ALA A 1 249 ? 21.637 -6.532 -25.011 1.00 72.69 249 ALA A C 1
ATOM 2020 O O . ALA A 1 249 ? 22.458 -6.663 -25.905 1.00 72.69 249 ALA A O 1
ATOM 2021 N N . ILE A 1 250 ? 21.166 -7.587 -24.336 1.00 77.69 250 ILE A N 1
ATOM 2022 C CA . ILE A 1 250 ? 21.542 -8.979 -24.651 1.00 77.69 250 ILE A CA 1
ATOM 2023 C C . ILE A 1 250 ? 20.777 -9.513 -25.875 1.00 77.69 250 ILE A C 1
ATOM 2025 O O . ILE A 1 250 ? 21.226 -10.464 -26.507 1.00 77.69 250 ILE A O 1
ATOM 2029 N N . GLN A 1 251 ? 19.603 -8.954 -26.177 1.00 70.38 251 GLN A N 1
ATOM 2030 C CA . GLN A 1 251 ? 18.713 -9.451 -27.231 1.00 70.38 251 GLN A CA 1
ATOM 2031 C C . GLN A 1 251 ? 18.841 -8.705 -28.560 1.00 70.38 251 GLN A C 1
ATOM 2033 O O . GLN A 1 251 ? 18.220 -9.141 -29.527 1.00 70.38 251 GLN A O 1
ATOM 2038 N N . ALA A 1 252 ? 19.605 -7.613 -28.621 1.00 68.69 252 ALA A N 1
ATOM 2039 C CA . ALA A 1 252 ? 19.905 -6.942 -29.878 1.00 68.69 252 ALA A CA 1
ATOM 2040 C C . ALA A 1 252 ? 20.713 -7.907 -30.776 1.00 68.69 252 ALA A C 1
ATOM 2042 O O . ALA A 1 252 ? 21.779 -8.358 -30.351 1.00 68.69 252 ALA A O 1
ATOM 2043 N N . PRO A 1 253 ? 20.182 -8.322 -31.942 1.00 59.56 253 PRO A N 1
ATOM 2044 C CA . PRO A 1 253 ? 20.926 -9.165 -32.871 1.00 59.56 253 PRO A CA 1
ATOM 2045 C C . PRO A 1 253 ? 22.112 -8.383 -33.451 1.00 59.56 253 PRO A C 1
ATOM 2047 O O . PRO A 1 253 ? 21.945 -7.214 -33.792 1.00 59.56 253 PRO A O 1
ATOM 2050 N N . GLU A 1 254 ? 23.274 -9.043 -33.544 1.00 54.81 254 GLU A N 1
ATOM 2051 C CA . GLU A 1 254 ? 24.440 -8.562 -34.312 1.00 54.81 254 GLU A CA 1
ATOM 2052 C C . GLU A 1 254 ? 24.105 -8.362 -35.799 1.00 54.81 254 GLU A C 1
ATOM 2054 O O . GLU A 1 254 ? 23.334 -9.188 -36.353 1.00 54.81 254 GLU A O 1
#

Sequence (254 aa):
MTTSKLTLYDLIVDLIPGVAALLLFTWILLPDRLPELVDNYGVALPAIVLLTFGYIAGRIIHGISSLDRLENGIVKFYNWRGDQIEAFDREFSNRLAKLLEKEDSESLEVQTARKAWNQINEGDESWEELEFDEDPSDPDAFDTGSIGEIHDLRYAQYLADSMTYRGQNLSWKYGILSTFFRNMWVILFAGVVLYVITVVARLYLQNQLPDPFVAGSVIVLLSIFSLICIQQQFKFKRRQIRTMINELAIQAPE

Radius of gyration: 25.74 Å; chains: 1; bounding box: 49×40×87 Å

Secondary structure (DSSP, 8-state):
-------HHHHHHHHHHHHHHHHHHHHHH-TTHHHHHHHHHTTHHHHHHHHHHHHHHHHHHHHHHT-HHHHHHHHHHHHTT-HHHHHHHHHHHHHHHHHHTTSSS--HHHHHHHHHHHHHHHT------------TT-TTS---TTHHHHHHHHHHHHHHHHHH--S--HHHHHHHHHHHHHHHHHHHHHHHHHHHHHHHHHHHTTPPPPPHHHHHHHHHHHHHHHHHHHHHHHHHHHHHHHHHHHHHHHHS--